Protein AF-A0A6L6CD60-F1 (afdb_monomer_lite)

Foldseek 3Di:
DFFDWDQQDPVRDTDGAWDWDKDWDFPCCCCPVQPDPDLVVQQQLQKDKDWPPDPFTWHWDDDPTTIMIIRRGTHPTRTPIDIDGHRPPDDPPDDDDDDDDDDDDDPQAADEAFDKDFVVVQDDDDPPWDKDKAKDDQWGDDPRIITGHNDWDKIKMWIWTQDPVRDTDTPDIHIHTYD

Radius of gyration: 23.89 Å; chains: 1; bounding box: 56×43×75 Å

Secondary structure (DSSP, 8-state):
----BPPP-TTSPPPBPB---EEEEEHHIIIIIS--S-GGG--GGGEEEE-TTS----EEEE-SSEEEEE----BSSS---EEEEPPTT--------------------EE-TT-EEEGGGT----TTS-EEEEEEESEEEETTEEEE-SS-EEEEEEEEEE-TTS-EEEEEEEEEEE-

Sequence (179 aa):
MSPHFLPPDSSGKSEITPGFVRVFLPKAYIILDRGYKSLSLVTPERVKLTVSGENATAKVTPTDHGILVDTGVTHFSAPNPEMMVLKADDSLTAVPPASVVPSAKPTLATLKKGKSKTLSSIAKPKASQRPKWTASGACRISGTRVVASKKSGTCKVTVRVLNTKKKYVVLKTVSYKVS

pLDDT: mean 73.73, std 14.09, range [29.95, 90.06]

Structure (mmCIF, N/CA/C/O backbone):
data_AF-A0A6L6CD60-F1
#
_entry.id   AF-A0A6L6CD60-F1
#
loop_
_atom_site.group_PDB
_atom_site.id
_atom_site.type_symbol
_atom_site.label_atom_id
_atom_site.label_alt_id
_atom_site.label_comp_id
_atom_site.label_asym_id
_atom_site.label_entity_id
_atom_site.label_seq_id
_atom_site.pdbx_PDB_ins_code
_atom_site.Cartn_x
_atom_site.Cartn_y
_atom_site.Cartn_z
_atom_site.occupancy
_atom_site.B_iso_or_equiv
_atom_site.auth_seq_id
_atom_site.auth_comp_id
_atom_site.auth_asym_id
_atom_site.auth_atom_id
_atom_site.pdbx_PDB_model_num
ATOM 1 N N . MET A 1 1 ? 30.470 -3.919 -17.818 1.00 49.09 1 MET A N 1
ATOM 2 C CA . MET A 1 1 ? 29.302 -4.295 -18.643 1.00 49.09 1 MET A CA 1
ATOM 3 C C . MET A 1 1 ? 29.248 -3.305 -19.794 1.00 49.09 1 MET A C 1
ATOM 5 O O . MET A 1 1 ? 29.163 -2.119 -19.511 1.00 49.09 1 MET A O 1
ATOM 9 N N . SER A 1 2 ? 29.403 -3.758 -21.040 1.00 52.34 2 SER A N 1
ATOM 10 C CA . SER A 1 2 ? 29.346 -2.886 -22.226 1.00 52.34 2 SER A CA 1
ATOM 11 C C . SER A 1 2 ? 27.919 -2.855 -22.796 1.00 52.34 2 SER A C 1
ATOM 13 O O . SER A 1 2 ? 27.246 -3.885 -22.723 1.00 52.34 2 SER A O 1
ATOM 15 N N . PRO A 1 3 ? 27.440 -1.719 -23.337 1.00 61.16 3 PRO A N 1
ATOM 16 C CA . PRO A 1 3 ? 26.102 -1.606 -23.919 1.00 61.16 3 PRO A CA 1
ATOM 17 C C . PRO A 1 3 ? 25.869 -2.586 -25.075 1.00 61.16 3 PRO A C 1
ATOM 19 O O . PRO A 1 3 ? 26.782 -2.850 -25.859 1.00 61.16 3 PRO A O 1
ATOM 22 N N . HIS A 1 4 ? 24.639 -3.087 -25.207 1.00 64.25 4 HIS A N 1
ATOM 23 C CA . HIS A 1 4 ? 24.213 -3.837 -26.384 1.00 64.25 4 HIS A CA 1
ATOM 24 C C . HIS A 1 4 ? 23.688 -2.848 -27.426 1.00 64.25 4 HIS A C 1
ATOM 26 O O . HIS A 1 4 ? 22.679 -2.170 -27.213 1.00 64.25 4 HIS A O 1
ATOM 32 N N . PHE A 1 5 ? 24.400 -2.751 -28.540 1.00 69.12 5 PHE A N 1
ATOM 33 C CA . PHE A 1 5 ? 24.070 -1.850 -29.634 1.00 69.12 5 PHE A CA 1
ATOM 34 C C . PHE A 1 5 ? 23.288 -2.581 -30.722 1.00 69.12 5 PHE A C 1
ATOM 36 O O . PHE A 1 5 ? 23.505 -3.773 -30.964 1.00 69.12 5 PHE A O 1
ATOM 43 N N . LEU A 1 6 ? 22.385 -1.859 -31.380 1.00 70.44 6 LEU A N 1
ATOM 44 C CA . LEU A 1 6 ? 21.813 -2.289 -32.646 1.00 70.44 6 LEU A CA 1
ATOM 45 C C . LEU A 1 6 ? 22.883 -2.215 -33.751 1.00 70.44 6 LEU A C 1
ATOM 47 O O . LEU A 1 6 ? 23.856 -1.455 -33.628 1.00 70.44 6 LEU A O 1
ATOM 51 N N . PRO A 1 7 ? 22.724 -2.993 -34.838 1.00 75.62 7 PRO A N 1
ATOM 52 C CA . PRO A 1 7 ? 23.560 -2.839 -36.021 1.00 75.62 7 PRO A CA 1
ATOM 53 C C . PRO A 1 7 ? 23.588 -1.368 -36.471 1.00 75.62 7 PRO A C 1
ATOM 55 O O . PRO A 1 7 ? 22.556 -0.701 -36.365 1.00 75.62 7 PRO A O 1
ATOM 58 N N . PRO A 1 8 ? 24.737 -0.852 -36.942 1.00 76.38 8 PRO A N 1
ATOM 59 C CA . PRO A 1 8 ? 24.833 0.526 -37.400 1.00 76.38 8 PRO A CA 1
ATOM 60 C C . PRO A 1 8 ? 23.827 0.797 -38.521 1.00 76.38 8 PRO A C 1
ATOM 62 O O . PRO A 1 8 ? 23.658 -0.029 -39.421 1.00 76.38 8 PRO A O 1
ATOM 65 N N . ASP A 1 9 ? 23.177 1.954 -38.472 1.00 76.00 9 ASP A N 1
ATOM 66 C CA . ASP A 1 9 ? 22.342 2.433 -39.565 1.00 76.00 9 ASP A CA 1
ATOM 67 C C . ASP A 1 9 ? 23.193 2.838 -40.789 1.00 76.00 9 ASP A C 1
ATOM 69 O O . ASP A 1 9 ? 24.427 2.794 -40.780 1.00 76.00 9 ASP A O 1
ATOM 73 N N . SER A 1 10 ? 22.541 3.281 -41.866 1.00 69.25 10 SER A N 1
ATOM 74 C CA . SER A 1 10 ? 23.219 3.754 -43.083 1.00 69.25 10 SER A CA 1
ATOM 75 C C . SER A 1 10 ? 24.099 4.998 -42.876 1.00 69.25 10 SER A C 1
ATOM 77 O O . SER A 1 10 ? 24.821 5.381 -43.793 1.00 69.25 10 SER A O 1
ATOM 79 N N . SER A 1 11 ? 24.047 5.638 -41.700 1.00 78.38 11 SER A N 1
ATOM 80 C CA . SER A 1 11 ? 24.922 6.748 -41.298 1.00 78.38 11 SER A CA 1
ATOM 81 C C . SER A 1 11 ? 26.126 6.293 -40.458 1.00 78.38 11 SER A C 1
ATOM 83 O O . SER A 1 11 ? 26.942 7.120 -40.049 1.00 78.38 11 SER A O 1
ATOM 85 N N . GLY A 1 12 ?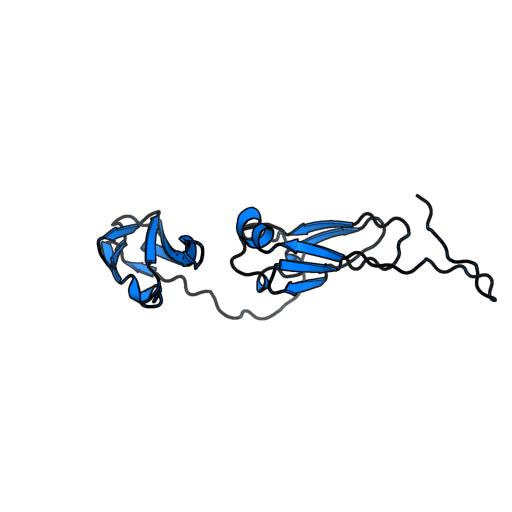 26.256 4.984 -40.209 1.00 72.75 12 GLY A N 1
ATOM 86 C CA . GLY A 1 12 ? 27.298 4.394 -39.371 1.00 72.75 12 GLY A CA 1
ATOM 87 C C . GLY A 1 12 ? 27.056 4.574 -37.870 1.00 72.75 12 GLY A C 1
ATOM 88 O O . GLY A 1 12 ? 27.949 4.281 -37.073 1.00 72.75 12 GLY A O 1
ATOM 89 N N . LYS A 1 13 ? 25.872 5.052 -37.462 1.00 71.75 13 LYS A N 1
ATOM 90 C CA . LYS A 1 13 ? 25.504 5.206 -36.053 1.00 71.75 13 LYS A CA 1
ATOM 91 C C . LYS A 1 13 ? 24.801 3.952 -35.561 1.00 71.75 13 LYS A C 1
ATOM 93 O O . LYS A 1 13 ? 23.814 3.508 -36.136 1.00 71.75 13 LYS A O 1
ATOM 98 N N . SER A 1 14 ? 25.288 3.408 -34.455 1.00 67.19 14 SER A N 1
ATOM 99 C CA . SER A 1 14 ? 24.600 2.345 -33.730 1.00 67.19 14 SER A CA 1
ATOM 100 C C . SER A 1 14 ? 23.795 2.938 -32.583 1.00 67.19 14 SER A C 1
ATOM 102 O O . SER A 1 14 ? 24.359 3.521 -31.654 1.00 67.19 14 SER A O 1
ATOM 104 N N . GLU A 1 15 ? 22.478 2.774 -32.632 1.00 70.12 15 GLU A N 1
ATOM 105 C CA . GLU A 1 15 ? 21.602 3.136 -31.521 1.00 70.12 15 GLU A CA 1
ATOM 106 C C . GLU A 1 15 ? 21.625 2.062 -30.430 1.00 70.12 15 GLU A C 1
ATOM 108 O O . GLU A 1 15 ? 21.874 0.877 -30.675 1.00 70.12 15 GLU A O 1
ATOM 113 N N . ILE A 1 16 ? 21.372 2.483 -29.193 1.00 68.12 16 ILE A N 1
ATOM 114 C CA . ILE A 1 16 ? 21.215 1.553 -28.080 1.00 68.12 16 ILE A CA 1
ATOM 115 C C . ILE A 1 16 ? 19.836 0.903 -28.202 1.00 68.12 16 ILE A C 1
ATOM 117 O O . ILE A 1 16 ? 18.843 1.606 -28.375 1.00 68.12 16 ILE A O 1
ATOM 121 N N . THR A 1 17 ? 19.759 -0.425 -28.084 1.00 70.44 17 THR A N 1
ATOM 122 C CA . THR A 1 17 ? 18.479 -1.141 -28.163 1.00 70.44 17 THR A CA 1
ATOM 123 C C . THR A 1 17 ? 17.491 -0.604 -27.117 1.00 70.44 17 THR A C 1
ATOM 125 O O . THR A 1 17 ? 17.775 -0.720 -25.914 1.00 70.44 17 THR A O 1
ATOM 128 N N . PRO A 1 18 ? 16.331 -0.055 -27.533 1.00 70.12 18 PRO A N 1
ATOM 129 C CA . PRO A 1 18 ? 15.352 0.484 -26.605 1.00 70.12 18 PRO A CA 1
ATOM 130 C C . PRO A 1 18 ? 14.761 -0.631 -25.747 1.00 70.12 18 PRO A C 1
ATOM 132 O O . PRO A 1 18 ? 14.626 -1.782 -26.170 1.00 70.12 18 PRO A O 1
ATOM 135 N N . GLY A 1 19 ? 14.397 -0.282 -24.523 1.00 73.62 19 GLY A N 1
ATOM 136 C CA . GLY A 1 19 ? 13.917 -1.233 -23.538 1.00 73.62 19 GLY A CA 1
ATOM 137 C C . GLY A 1 19 ? 13.189 -0.550 -22.403 1.00 73.62 19 GLY A C 1
ATOM 138 O O . GLY A 1 19 ? 13.309 0.652 -22.213 1.00 73.62 19 GLY A O 1
ATOM 139 N N . PHE A 1 20 ? 12.427 -1.329 -21.647 1.00 78.00 20 PHE A N 1
ATOM 140 C CA . PHE A 1 20 ? 11.776 -0.861 -20.433 1.00 78.00 20 PHE A CA 1
ATOM 141 C C . PHE A 1 20 ? 11.796 -1.965 -19.386 1.00 78.00 20 PHE A C 1
ATOM 143 O O . PHE A 1 20 ? 11.800 -3.156 -19.710 1.00 78.00 20 PHE A O 1
ATOM 150 N N . VAL A 1 21 ? 11.755 -1.567 -18.118 1.00 80.50 21 VAL A N 1
ATOM 151 C CA . VAL A 1 21 ? 11.584 -2.494 -17.001 1.00 80.50 21 VAL A CA 1
ATOM 152 C C . VAL A 1 21 ? 10.355 -2.068 -16.211 1.00 80.50 21 VAL A C 1
ATOM 154 O O . VAL A 1 21 ? 10.233 -0.933 -15.756 1.00 80.50 21 VAL A O 1
ATOM 157 N N . ARG A 1 22 ? 9.410 -2.998 -16.066 1.00 86.81 22 ARG A N 1
ATOM 158 C CA . ARG A 1 22 ? 8.182 -2.807 -15.293 1.00 86.81 22 ARG A CA 1
ATOM 159 C C . ARG A 1 22 ? 8.081 -3.883 -14.236 1.00 86.81 22 ARG A C 1
ATOM 161 O O . ARG A 1 22 ? 8.178 -5.069 -14.537 1.00 86.81 22 ARG A O 1
ATOM 168 N N . VAL A 1 23 ? 7.848 -3.459 -13.004 1.00 87.81 23 VAL A N 1
ATOM 169 C CA . VAL A 1 23 ? 7.745 -4.345 -11.849 1.00 87.81 23 VAL A CA 1
ATOM 170 C C . VAL A 1 23 ? 6.308 -4.337 -11.359 1.00 87.81 23 VAL A C 1
ATOM 172 O O . VAL A 1 23 ? 5.755 -3.292 -11.011 1.00 87.81 23 VAL A O 1
ATOM 175 N N . PHE A 1 24 ? 5.690 -5.514 -11.319 1.00 90.06 24 PHE A N 1
ATOM 176 C CA . PHE A 1 24 ? 4.394 -5.684 -10.678 1.00 90.06 24 PHE A CA 1
ATOM 177 C C . PHE A 1 24 ? 4.582 -6.036 -9.206 1.00 90.06 24 PHE A C 1
ATOM 179 O O . PHE A 1 24 ? 5.254 -7.010 -8.866 1.00 90.06 24 PHE A O 1
ATOM 186 N N . LEU A 1 25 ? 3.932 -5.273 -8.331 1.00 87.12 25 LEU A N 1
ATOM 187 C CA . LEU A 1 25 ? 3.893 -5.546 -6.904 1.00 87.12 25 LEU A CA 1
ATOM 188 C C . LEU A 1 25 ? 2.468 -5.890 -6.466 1.00 87.12 25 LEU A C 1
ATOM 190 O O . LEU A 1 25 ? 1.560 -5.062 -6.607 1.00 87.12 25 LEU A O 1
ATOM 194 N N . PRO A 1 26 ? 2.249 -7.077 -5.875 1.00 85.31 26 PRO A N 1
ATOM 195 C CA . PRO A 1 26 ? 0.916 -7.513 -5.505 1.00 85.31 26 PRO A CA 1
ATOM 196 C C . PRO A 1 26 ? 0.351 -6.661 -4.368 1.00 85.31 26 PRO A C 1
ATOM 198 O O . PRO A 1 26 ? 1.045 -6.250 -3.437 1.00 85.31 26 PRO A O 1
ATOM 201 N N . LYS A 1 27 ? -0.968 -6.476 -4.378 1.00 78.19 27 LYS A N 1
ATOM 202 C CA . LYS A 1 27 ? -1.708 -5.719 -3.359 1.00 78.19 27 LYS A CA 1
ATOM 203 C C . LYS A 1 27 ? -1.430 -6.194 -1.934 1.00 78.19 27 LYS A C 1
ATOM 205 O O . LYS A 1 27 ? -1.397 -5.383 -1.013 1.00 78.19 27 LYS A O 1
ATOM 210 N N . ALA A 1 28 ? -1.213 -7.496 -1.756 1.00 73.62 28 ALA A N 1
ATOM 211 C CA . ALA A 1 28 ? -0.851 -8.073 -0.468 1.00 73.62 28 ALA A CA 1
ATOM 212 C C . ALA A 1 28 ? 0.480 -7.516 0.061 1.00 73.62 28 ALA A C 1
ATOM 214 O O . ALA A 1 28 ? 0.537 -7.145 1.225 1.00 73.62 28 ALA A O 1
ATOM 215 N N . TYR A 1 29 ? 1.505 -7.375 -0.783 1.00 80.50 29 TYR A N 1
ATOM 216 C CA . TYR A 1 29 ? 2.782 -6.769 -0.396 1.00 80.50 29 TYR A CA 1
ATOM 217 C C . TYR A 1 29 ? 2.587 -5.310 0.045 1.00 80.50 29 TYR A C 1
ATOM 219 O O . TYR A 1 29 ? 2.968 -4.926 1.147 1.00 80.50 29 TYR A O 1
ATOM 227 N N . ILE A 1 30 ? 1.878 -4.513 -0.757 1.00 84.81 30 ILE A N 1
ATOM 228 C CA . ILE A 1 30 ? 1.654 -3.086 -0.478 1.00 84.81 30 ILE A CA 1
ATOM 229 C C . ILE A 1 30 ? 0.880 -2.852 0.829 1.00 84.81 30 ILE A C 1
ATOM 231 O O . ILE A 1 30 ? 1.204 -1.948 1.601 1.00 84.81 30 ILE A O 1
ATOM 235 N N . ILE A 1 31 ? -0.134 -3.673 1.102 1.00 75.62 31 ILE A N 1
ATOM 236 C CA . ILE A 1 31 ? -0.999 -3.494 2.274 1.00 75.62 31 ILE A CA 1
ATOM 237 C C . ILE A 1 31 ? -0.418 -4.166 3.523 1.00 75.62 31 ILE A C 1
ATOM 239 O O . ILE A 1 31 ? -0.483 -3.588 4.607 1.00 75.62 31 ILE A O 1
ATOM 243 N N . LEU A 1 32 ? 0.115 -5.385 3.397 1.00 68.44 32 LEU A N 1
ATOM 244 C CA . LEU A 1 32 ? 0.528 -6.205 4.541 1.00 68.44 32 LEU A CA 1
ATOM 245 C C . LEU A 1 32 ? 1.985 -5.973 4.937 1.00 68.44 32 LEU A C 1
ATOM 247 O O . LEU A 1 32 ? 2.259 -5.887 6.129 1.00 68.44 32 LEU A O 1
ATOM 251 N N . ASP A 1 33 ? 2.894 -5.859 3.965 1.00 73.75 33 ASP A N 1
ATOM 252 C CA . ASP A 1 33 ? 4.325 -5.652 4.229 1.00 73.75 33 ASP A CA 1
ATOM 253 C C . ASP A 1 33 ? 4.655 -4.161 4.365 1.00 73.75 33 ASP A C 1
ATOM 255 O O . ASP A 1 33 ? 5.312 -3.735 5.315 1.00 73.75 33 ASP A O 1
ATOM 259 N N . ARG A 1 34 ? 4.144 -3.335 3.439 1.00 80.25 34 ARG A N 1
ATOM 260 C CA . ARG A 1 34 ? 4.467 -1.895 3.398 1.00 80.25 34 ARG A CA 1
ATOM 261 C C . ARG A 1 34 ? 3.509 -1.019 4.205 1.00 80.25 34 ARG A C 1
ATOM 263 O O . ARG A 1 34 ? 3.821 0.140 4.464 1.00 80.25 34 ARG A O 1
ATOM 270 N N . GLY A 1 35 ? 2.369 -1.561 4.639 1.00 76.44 35 GLY A N 1
ATOM 271 C CA . GLY A 1 35 ? 1.447 -0.905 5.574 1.00 76.44 35 GLY A CA 1
ATOM 272 C C . GLY A 1 35 ? 0.495 0.131 4.962 1.00 76.44 35 GLY A C 1
ATOM 273 O O . GLY A 1 35 ? -0.144 0.886 5.700 1.00 76.44 35 GLY A O 1
ATOM 274 N N . TYR A 1 36 ? 0.360 0.188 3.634 1.00 76.81 36 TYR A N 1
ATOM 275 C CA . TYR A 1 36 ? -0.530 1.152 2.981 1.00 76.81 36 TYR A CA 1
ATOM 276 C C . TYR A 1 36 ? -2.001 0.751 3.108 1.00 76.81 36 TYR A C 1
ATOM 278 O O . TYR A 1 36 ? -2.379 -0.413 3.004 1.00 76.81 36 TYR A O 1
ATOM 286 N N . LYS A 1 37 ? -2.873 1.750 3.282 1.00 78.44 37 LYS A N 1
ATOM 287 C CA . LYS A 1 37 ? -4.331 1.540 3.377 1.00 78.44 37 LYS A CA 1
ATOM 288 C C . LYS A 1 37 ? -5.008 1.367 2.016 1.00 78.44 37 LYS A C 1
ATOM 290 O O . LYS A 1 37 ? -6.105 0.821 1.948 1.00 78.44 37 LYS A O 1
ATOM 295 N N . SER A 1 38 ? -4.379 1.867 0.958 1.00 77.81 38 SER A N 1
ATOM 296 C CA . SER A 1 38 ? -4.856 1.797 -0.421 1.00 77.81 38 SER A CA 1
ATOM 297 C C . SER A 1 38 ? -3.665 1.838 -1.369 1.00 77.81 38 SER A C 1
ATOM 299 O O . SER A 1 38 ? -2.649 2.455 -1.054 1.00 77.81 38 SER A O 1
ATOM 301 N N . LEU A 1 39 ? -3.820 1.221 -2.538 1.00 78.50 39 LEU A N 1
ATOM 302 C CA . LEU A 1 39 ? -2.826 1.256 -3.610 1.00 78.50 39 LEU A CA 1
ATOM 303 C C . LEU A 1 39 ? -2.631 2.678 -4.149 1.00 78.50 39 LEU A C 1
ATOM 305 O O . LEU A 1 39 ? -1.513 3.057 -4.463 1.00 78.50 39 LEU A O 1
ATOM 309 N N . SER A 1 40 ? -3.689 3.495 -4.151 1.00 82.62 40 SER A N 1
ATOM 310 C CA . SER A 1 40 ? -3.649 4.901 -4.585 1.00 82.62 40 SER A CA 1
ATOM 311 C C . SER A 1 40 ? -2.796 5.808 -3.693 1.00 82.62 40 SER A C 1
ATOM 313 O O . SER A 1 40 ? -2.558 6.953 -4.047 1.00 82.62 40 SER A O 1
ATOM 315 N N . LEU A 1 41 ? -2.384 5.330 -2.513 1.00 80.31 41 LEU A N 1
ATOM 316 C CA . LEU A 1 41 ? -1.497 6.068 -1.608 1.00 80.31 41 LEU A CA 1
ATOM 317 C C . LEU A 1 41 ? -0.016 5.806 -1.899 1.00 80.31 41 LEU A C 1
ATOM 319 O O . LEU A 1 41 ? 0.841 6.439 -1.284 1.00 80.31 41 LEU A O 1
ATOM 323 N N . VAL A 1 42 ? 0.285 4.862 -2.793 1.00 84.38 42 VAL A N 1
ATOM 324 C CA . VAL A 1 42 ? 1.638 4.648 -3.292 1.00 84.38 42 VAL A CA 1
ATOM 325 C C . VAL A 1 42 ? 1.824 5.555 -4.498 1.00 84.38 42 VAL A C 1
ATOM 327 O O . VAL A 1 42 ? 1.390 5.241 -5.603 1.00 84.38 42 VAL A O 1
ATOM 330 N N . THR A 1 43 ? 2.424 6.711 -4.253 1.00 84.81 43 THR A N 1
ATOM 331 C CA . THR A 1 43 ? 2.822 7.674 -5.279 1.00 84.81 43 THR A CA 1
ATOM 332 C C . THR A 1 43 ? 4.284 7.436 -5.684 1.00 84.81 43 THR A C 1
ATOM 334 O O . THR A 1 43 ? 4.991 6.701 -4.985 1.00 84.81 43 THR A O 1
ATOM 337 N N . PRO A 1 44 ? 4.772 8.012 -6.798 1.00 80.50 44 PRO A N 1
ATOM 338 C CA . PRO A 1 44 ? 6.172 7.889 -7.212 1.00 80.50 44 PRO A CA 1
ATOM 339 C C . PRO A 1 44 ? 7.191 8.207 -6.111 1.00 80.50 44 PRO A C 1
ATOM 341 O O . PRO A 1 44 ? 8.180 7.497 -5.970 1.00 80.50 44 PRO A O 1
ATOM 344 N N . GLU A 1 45 ? 6.914 9.189 -5.252 1.00 82.44 45 GLU A N 1
ATOM 345 C CA . GLU A 1 45 ? 7.805 9.603 -4.155 1.00 82.44 45 GLU A CA 1
ATOM 346 C C . GLU A 1 45 ? 7.904 8.541 -3.049 1.00 82.44 45 GLU A C 1
ATOM 348 O O . GLU A 1 45 ? 8.811 8.556 -2.219 1.00 82.44 45 GLU A O 1
ATOM 353 N N . ARG A 1 46 ? 6.962 7.592 -3.024 1.00 84.44 46 ARG A N 1
ATOM 354 C CA . ARG A 1 46 ? 6.985 6.419 -2.146 1.00 84.44 46 ARG A CA 1
ATOM 355 C C . ARG A 1 46 ? 7.742 5.246 -2.756 1.00 84.44 46 ARG A C 1
ATOM 357 O O . ARG A 1 46 ? 7.784 4.187 -2.135 1.00 84.44 46 ARG A O 1
ATOM 364 N N . VAL A 1 47 ? 8.346 5.402 -3.929 1.00 83.94 47 VAL A N 1
ATOM 365 C CA . VAL A 1 47 ? 9.210 4.400 -4.548 1.00 83.94 47 VAL A CA 1
ATOM 366 C C . VAL A 1 47 ? 10.648 4.889 -4.473 1.00 83.94 47 VAL A C 1
ATOM 368 O O . VAL A 1 47 ? 11.033 5.850 -5.127 1.00 83.94 47 VAL A O 1
ATOM 371 N N . LYS A 1 48 ? 11.467 4.192 -3.686 1.00 84.69 48 LYS A N 1
ATOM 372 C CA . LYS A 1 48 ? 12.916 4.313 -3.777 1.00 84.69 48 LYS A CA 1
ATOM 373 C C . LYS A 1 48 ? 13.355 3.518 -4.998 1.00 84.69 48 LYS A C 1
ATOM 375 O O . LYS A 1 48 ? 13.239 2.295 -4.991 1.00 84.69 48 LYS A O 1
ATOM 380 N N . LEU A 1 49 ? 13.812 4.216 -6.026 1.00 82.69 49 LEU A N 1
ATOM 381 C CA . LEU A 1 49 ? 14.325 3.640 -7.259 1.00 82.69 49 LEU A CA 1
ATOM 382 C C . LEU A 1 49 ? 15.769 4.107 -7.452 1.00 82.69 49 LEU A C 1
ATOM 384 O O . LEU A 1 49 ? 16.047 5.299 -7.356 1.00 82.69 49 LEU A O 1
ATOM 388 N N . THR A 1 50 ? 16.657 3.168 -7.747 1.00 79.81 50 THR A N 1
ATOM 389 C CA . THR A 1 50 ? 18.033 3.430 -8.163 1.00 79.81 50 THR A CA 1
ATOM 390 C C . THR A 1 50 ? 18.248 2.728 -9.492 1.00 79.81 50 THR A C 1
ATOM 392 O O . THR A 1 50 ? 18.019 1.527 -9.580 1.00 79.81 50 THR A O 1
ATOM 395 N N . VAL A 1 51 ? 18.699 3.445 -10.518 1.00 72.75 51 VAL A N 1
ATOM 396 C CA . VAL A 1 51 ? 19.095 2.855 -11.802 1.00 72.75 51 VAL A CA 1
ATOM 397 C C . VAL A 1 51 ? 20.556 3.207 -12.041 1.00 72.75 51 VAL A C 1
ATOM 399 O O . VAL A 1 51 ? 20.934 4.375 -12.028 1.00 72.75 51 VAL A O 1
ATOM 402 N N . SER A 1 52 ? 21.412 2.199 -12.197 1.00 68.94 52 SER A N 1
ATOM 403 C CA . SER A 1 52 ? 22.834 2.437 -12.458 1.00 68.94 52 SER A CA 1
ATOM 404 C C . SER A 1 52 ? 23.025 3.183 -13.780 1.00 68.94 52 SER A C 1
ATOM 406 O O . SER A 1 52 ? 22.611 2.693 -14.824 1.00 68.94 52 SER A O 1
ATOM 408 N N . GLY A 1 53 ? 23.680 4.345 -13.733 1.00 63.28 53 GLY A N 1
ATO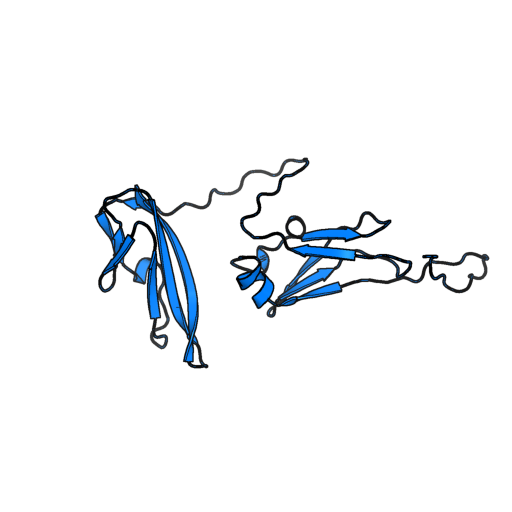M 409 C CA . GLY A 1 53 ? 24.062 5.108 -14.927 1.00 63.28 53 GLY A CA 1
ATOM 410 C C . GLY A 1 53 ? 22.974 6.003 -15.531 1.00 63.28 53 GLY A C 1
ATOM 411 O O . GLY A 1 53 ? 23.263 6.686 -16.506 1.00 63.28 53 GLY A O 1
ATOM 412 N N . GLU A 1 54 ? 21.766 6.057 -14.957 1.00 64.62 54 GLU A N 1
ATOM 413 C CA . GLU A 1 54 ? 20.660 6.874 -15.475 1.00 64.62 54 GLU A CA 1
ATOM 414 C C . GLU A 1 54 ? 19.851 7.502 -14.332 1.00 64.62 54 GLU A C 1
ATOM 416 O O . GLU A 1 54 ? 19.571 6.864 -13.315 1.00 64.62 54 GLU A O 1
ATOM 421 N N . ASN A 1 55 ? 19.448 8.765 -14.495 1.00 61.66 55 ASN A N 1
ATOM 422 C CA . ASN A 1 55 ? 18.562 9.431 -13.543 1.00 61.66 55 ASN A CA 1
ATOM 423 C C . ASN A 1 55 ? 17.101 9.160 -13.931 1.00 61.66 55 ASN A C 1
ATOM 425 O O . ASN A 1 55 ? 16.458 9.967 -14.602 1.00 61.66 55 ASN A O 1
ATOM 429 N N . ALA A 1 56 ? 16.603 7.980 -13.564 1.00 68.88 56 ALA A N 1
ATOM 430 C CA . ALA A 1 56 ? 15.268 7.523 -13.931 1.00 68.88 56 ALA A CA 1
ATOM 431 C C . ALA A 1 56 ? 14.237 7.822 -12.831 1.00 68.88 56 ALA A C 1
ATOM 433 O O . ALA A 1 56 ? 14.507 7.688 -11.637 1.00 68.88 56 ALA A O 1
ATOM 434 N N . THR A 1 57 ? 13.024 8.207 -13.232 1.00 73.56 57 THR A N 1
ATOM 435 C CA . THR A 1 57 ? 11.911 8.476 -12.307 1.00 73.56 57 THR A CA 1
ATOM 436 C C . THR A 1 57 ? 10.852 7.391 -12.428 1.00 73.56 57 THR A C 1
ATOM 438 O O . THR A 1 57 ? 10.346 7.126 -13.519 1.00 73.56 57 THR A O 1
ATOM 441 N N . ALA A 1 58 ? 10.477 6.798 -11.294 1.00 80.88 58 ALA A N 1
ATOM 442 C CA . ALA A 1 58 ? 9.445 5.774 -11.254 1.00 80.88 58 ALA A CA 1
ATOM 443 C C . ALA A 1 58 ? 8.070 6.342 -11.643 1.00 80.88 58 ALA A C 1
ATOM 445 O O . ALA A 1 58 ? 7.669 7.405 -11.165 1.00 80.88 58 ALA A O 1
ATOM 446 N N . LYS A 1 59 ? 7.292 5.600 -12.435 1.00 86.19 59 LYS A N 1
ATOM 447 C CA . LYS A 1 59 ? 5.863 5.883 -12.656 1.00 86.19 59 LYS A CA 1
ATOM 448 C C . LYS A 1 59 ? 5.033 4.772 -12.039 1.00 86.19 59 LYS A C 1
ATOM 450 O O . LYS A 1 59 ? 5.244 3.601 -12.337 1.00 86.19 59 LYS A O 1
ATOM 455 N N . VAL A 1 60 ? 4.082 5.136 -11.182 1.00 85.56 60 VAL A N 1
ATOM 456 C CA . VAL A 1 60 ? 3.246 4.173 -10.454 1.00 85.56 60 VAL A CA 1
ATOM 457 C C . VAL A 1 60 ? 1.835 4.174 -11.024 1.00 85.56 60 VAL A C 1
ATOM 459 O O . VAL A 1 60 ? 1.183 5.214 -11.093 1.00 85.56 60 VAL A O 1
ATOM 462 N N . THR A 1 61 ? 1.340 2.996 -11.395 1.00 88.56 61 THR A N 1
ATOM 463 C CA . THR A 1 61 ? -0.029 2.799 -11.878 1.00 88.56 61 THR A CA 1
ATOM 464 C C . THR A 1 61 ? -0.753 1.784 -10.990 1.00 88.56 61 THR A C 1
ATOM 466 O O . THR A 1 61 ? -0.378 0.608 -10.961 1.00 88.56 61 THR A O 1
ATOM 469 N N . PRO A 1 62 ? -1.790 2.200 -10.242 1.00 79.88 62 PRO A N 1
ATOM 470 C CA . PRO A 1 62 ? -2.631 1.277 -9.491 1.00 79.88 62 PRO A CA 1
ATOM 471 C C . PRO A 1 62 ? -3.447 0.375 -10.422 1.00 79.88 62 PRO A C 1
ATOM 473 O O . PRO A 1 62 ? -3.963 0.818 -11.442 1.00 79.88 62 PRO A O 1
ATOM 476 N N . THR A 1 63 ? -3.618 -0.881 -10.022 1.00 83.12 63 THR A N 1
ATOM 477 C CA . THR A 1 63 ? -4.497 -1.868 -10.665 1.00 83.12 63 THR A CA 1
ATOM 478 C C . THR A 1 63 ? -5.374 -2.532 -9.601 1.00 83.12 63 THR A C 1
ATOM 480 O O . THR A 1 63 ? -5.143 -2.365 -8.399 1.00 83.12 63 THR A O 1
ATOM 483 N N . ASP A 1 64 ? -6.345 -3.351 -10.004 1.00 78.50 64 ASP A N 1
ATOM 484 C CA . ASP A 1 64 ? -7.205 -4.073 -9.053 1.00 78.50 64 ASP A CA 1
ATOM 485 C C . ASP A 1 64 ? -6.423 -5.029 -8.134 1.00 78.50 64 ASP A C 1
ATOM 487 O O . ASP A 1 64 ? -6.796 -5.263 -6.973 1.00 78.50 64 ASP A O 1
ATOM 491 N N . HIS A 1 65 ? -5.298 -5.548 -8.633 1.00 76.06 65 HIS A N 1
ATOM 492 C CA . HIS A 1 65 ? -4.526 -6.617 -8.002 1.00 76.06 65 HIS A CA 1
ATOM 493 C C . HIS A 1 65 ? -3.201 -6.165 -7.382 1.00 76.06 65 HIS A C 1
ATOM 495 O O . HIS A 1 65 ? -2.566 -6.952 -6.675 1.00 76.06 65 HIS A O 1
ATOM 501 N N . GLY A 1 66 ? -2.794 -4.912 -7.571 1.00 84.81 66 GLY A N 1
ATOM 502 C CA . GLY A 1 66 ? -1.498 -4.417 -7.117 1.00 84.81 66 GLY A CA 1
ATOM 503 C C . GLY A 1 66 ? -1.116 -3.093 -7.759 1.00 84.81 66 GLY A C 1
ATOM 504 O O . GLY A 1 66 ? -1.969 -2.386 -8.291 1.00 84.81 66 GLY A O 1
ATOM 505 N N . ILE A 1 67 ? 0.166 -2.762 -7.725 1.00 89.75 67 ILE A N 1
ATOM 506 C CA . ILE A 1 67 ? 0.703 -1.619 -8.465 1.00 89.75 67 ILE A CA 1
ATOM 507 C C . ILE A 1 67 ? 1.665 -2.114 -9.534 1.00 89.75 67 ILE A C 1
ATOM 509 O O . ILE A 1 67 ? 2.416 -3.064 -9.316 1.00 89.75 67 ILE A O 1
ATOM 513 N N . LEU A 1 68 ? 1.634 -1.456 -10.682 1.00 89.25 68 LEU A N 1
ATOM 514 C CA . LEU A 1 68 ? 2.671 -1.561 -11.689 1.00 89.25 68 LEU A CA 1
ATOM 515 C C . LEU A 1 68 ? 3.601 -0.362 -11.514 1.00 89.25 68 LEU A C 1
ATOM 517 O O . LEU A 1 68 ? 3.125 0.771 -11.413 1.00 89.25 68 LEU A O 1
ATOM 521 N N . VAL A 1 69 ? 4.902 -0.606 -11.453 1.00 89.12 69 VAL A N 1
ATOM 522 C CA . VAL A 1 69 ? 5.910 0.449 -11.380 1.00 89.12 69 VAL A CA 1
ATOM 523 C C . VAL A 1 69 ? 6.794 0.356 -12.607 1.00 89.12 69 VAL A C 1
ATOM 525 O O . VAL A 1 69 ? 7.474 -0.646 -12.815 1.00 89.12 69 VAL A O 1
ATOM 528 N N . ASP A 1 70 ? 6.745 1.393 -13.429 1.00 88.44 70 ASP A N 1
ATOM 529 C CA . ASP A 1 70 ? 7.672 1.594 -14.533 1.00 88.44 70 ASP A CA 1
ATOM 530 C C . ASP A 1 70 ? 8.925 2.268 -13.976 1.00 88.44 70 ASP A C 1
ATOM 532 O O . ASP A 1 70 ? 8.820 3.297 -13.303 1.00 88.44 70 ASP A O 1
ATOM 536 N N . THR A 1 71 ? 10.092 1.669 -14.196 1.00 81.81 71 THR A N 1
ATOM 537 C CA . THR A 1 71 ? 11.359 2.180 -13.663 1.00 81.81 71 THR A CA 1
ATOM 538 C C . THR A 1 71 ? 11.912 3.337 -14.491 1.00 81.81 71 THR A C 1
ATOM 540 O O . THR A 1 71 ? 12.900 3.935 -14.085 1.00 81.81 71 THR A O 1
ATOM 543 N N . GLY A 1 72 ? 11.318 3.660 -15.644 1.00 77.38 72 GLY A N 1
ATOM 544 C CA . GLY A 1 72 ? 11.810 4.724 -16.518 1.00 77.38 72 GLY A CA 1
ATOM 545 C C . GLY A 1 72 ? 13.107 4.384 -17.254 1.00 77.38 72 GLY A C 1
ATOM 546 O O . GLY A 1 72 ? 13.652 5.258 -17.913 1.00 77.38 72 GLY A O 1
ATOM 547 N N . VAL A 1 73 ? 13.578 3.135 -17.163 1.00 77.50 73 VAL A N 1
ATOM 548 C CA . VAL A 1 73 ? 14.669 2.608 -17.994 1.00 77.50 73 VAL A CA 1
ATOM 549 C C . VAL A 1 73 ? 14.274 2.721 -19.461 1.00 77.50 73 VAL A C 1
ATOM 551 O O . VAL A 1 73 ? 13.165 2.322 -19.821 1.00 77.50 73 VAL A O 1
ATOM 554 N N . THR A 1 74 ? 15.186 3.231 -20.288 1.00 74.75 74 THR A N 1
ATOM 555 C CA . THR A 1 74 ? 14.940 3.490 -21.716 1.00 74.75 74 THR A CA 1
ATOM 556 C C . THR A 1 74 ? 15.652 2.514 -22.659 1.00 74.75 74 THR A C 1
ATOM 558 O O . THR A 1 74 ? 15.277 2.411 -23.828 1.00 74.75 74 THR A O 1
ATOM 561 N N . HIS A 1 75 ? 16.638 1.751 -22.170 1.00 73.44 75 HIS A N 1
ATOM 562 C CA . HIS A 1 75 ? 17.414 0.797 -22.969 1.00 73.44 75 HIS A CA 1
ATOM 563 C C . HIS A 1 75 ? 17.959 -0.382 -22.149 1.00 73.44 75 HIS A C 1
ATOM 565 O O . HIS A 1 75 ? 18.219 -0.243 -20.960 1.00 73.44 75 HIS A O 1
ATOM 571 N N . PHE A 1 76 ? 18.233 -1.535 -22.768 1.00 67.19 76 PHE A N 1
ATOM 572 C CA . PHE A 1 76 ? 18.712 -2.742 -22.054 1.00 67.19 76 PHE A CA 1
ATOM 573 C C . PHE A 1 76 ? 20.219 -2.774 -21.747 1.00 67.19 76 PHE A C 1
ATOM 575 O O . PHE A 1 76 ? 20.736 -3.741 -21.187 1.00 67.19 76 PHE A O 1
ATOM 582 N N . SER A 1 77 ? 20.935 -1.708 -22.085 1.00 63.00 77 SER A N 1
ATOM 583 C CA . SER A 1 77 ? 22.376 -1.601 -21.876 1.00 63.00 77 SER A CA 1
ATOM 584 C C . SER A 1 77 ? 22.739 -1.311 -20.423 1.00 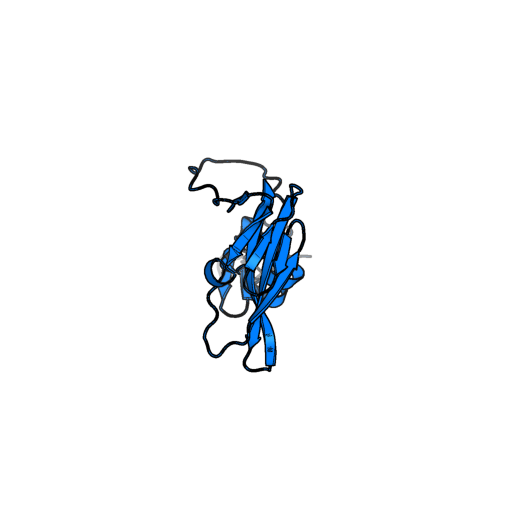63.00 77 SER A C 1
ATOM 586 O O . SER A 1 77 ? 22.875 -0.161 -20.021 1.00 63.00 77 SER A O 1
ATOM 588 N N . ALA A 1 78 ? 22.872 -2.383 -19.642 1.00 56.59 78 ALA A N 1
ATOM 589 C CA . ALA A 1 78 ? 23.313 -2.394 -18.247 1.00 56.59 78 ALA A CA 1
ATOM 590 C C . ALA A 1 78 ? 22.521 -1.555 -17.207 1.00 56.59 78 ALA A C 1
ATOM 592 O O . ALA A 1 78 ? 23.120 -1.193 -16.188 1.00 56.59 78 ALA A O 1
ATOM 593 N N . PRO A 1 79 ? 21.205 -1.278 -17.347 1.00 61.03 79 PRO A N 1
ATOM 594 C CA . PRO A 1 79 ? 20.452 -0.751 -16.220 1.00 61.03 79 PRO A CA 1
ATOM 595 C C . PRO A 1 79 ? 20.241 -1.882 -15.206 1.00 61.03 79 PRO A C 1
ATOM 597 O O . PRO A 1 79 ? 19.637 -2.910 -15.514 1.00 61.03 79 PRO A O 1
ATOM 600 N N . ASN A 1 80 ? 20.712 -1.697 -13.977 1.00 66.88 80 ASN A N 1
ATOM 601 C CA . ASN A 1 80 ? 20.339 -2.553 -12.852 1.00 66.88 80 ASN A CA 1
ATOM 602 C C . ASN A 1 80 ? 19.360 -1.777 -11.957 1.00 66.88 80 ASN A C 1
ATOM 604 O O . ASN A 1 80 ? 19.801 -1.119 -11.013 1.00 66.88 80 ASN A O 1
ATOM 608 N N . PRO A 1 81 ? 18.056 -1.733 -12.301 1.00 73.25 81 PRO A N 1
ATOM 609 C CA . PRO A 1 81 ? 17.083 -0.998 -11.517 1.00 73.25 81 PRO A CA 1
ATOM 610 C C . PRO A 1 81 ? 16.810 -1.727 -10.199 1.00 73.25 81 PRO A C 1
ATOM 612 O O . PRO A 1 81 ? 16.194 -2.792 -10.169 1.00 73.25 81 PRO A O 1
ATOM 615 N N . GLU A 1 82 ? 17.213 -1.118 -9.095 1.00 79.25 82 GLU A N 1
ATOM 616 C CA . GLU A 1 82 ? 16.828 -1.539 -7.756 1.00 79.25 82 GLU A CA 1
ATOM 617 C C . GLU A 1 82 ? 15.657 -0.694 -7.277 1.00 79.25 82 GLU A C 1
ATOM 619 O O . GLU A 1 82 ? 15.695 0.537 -7.305 1.00 79.25 82 GLU A O 1
ATOM 624 N N . MET A 1 83 ? 14.598 -1.355 -6.822 1.00 82.00 83 MET A N 1
ATOM 625 C CA . MET A 1 83 ? 13.359 -0.687 -6.459 1.00 82.00 83 MET A CA 1
ATOM 626 C C . MET A 1 83 ? 12.810 -1.209 -5.134 1.00 82.00 83 MET A C 1
ATOM 628 O O . MET A 1 83 ? 12.759 -2.411 -4.876 1.00 82.00 83 MET A O 1
ATOM 632 N N . MET A 1 84 ? 12.300 -0.287 -4.320 1.00 82.81 84 MET A N 1
ATOM 633 C CA . MET A 1 84 ? 11.608 -0.599 -3.080 1.00 82.81 84 MET A CA 1
ATOM 634 C C . MET A 1 84 ? 10.532 0.451 -2.778 1.00 82.81 84 MET A C 1
ATOM 636 O O . MET A 1 84 ? 10.800 1.647 -2.746 1.00 82.81 84 MET A O 1
ATOM 640 N N . VAL A 1 85 ? 9.308 0.020 -2.475 1.00 85.88 85 VAL A N 1
ATOM 641 C CA . VAL A 1 85 ? 8.237 0.935 -2.032 1.00 85.88 85 VAL A CA 1
ATOM 642 C C . VAL A 1 85 ? 8.475 1.300 -0.572 1.00 85.88 85 VAL A C 1
ATOM 644 O O . VAL A 1 85 ? 8.428 0.406 0.242 1.00 85.88 85 VAL A O 1
ATOM 647 N N . LEU A 1 86 ? 8.715 2.538 -0.161 1.00 85.56 86 LEU A N 1
ATOM 648 C CA . LEU A 1 86 ? 8.913 2.902 1.258 1.00 85.56 86 LEU A CA 1
ATOM 649 C C . LEU A 1 86 ? 7.736 2.468 2.142 1.00 85.56 86 LEU A C 1
ATOM 651 O O . LEU A 1 86 ? 6.613 2.390 1.645 1.00 85.56 86 LEU A O 1
ATOM 655 N N . LYS A 1 87 ? 7.941 2.193 3.439 1.00 82.81 87 LYS A N 1
ATOM 656 C CA . LYS A 1 87 ? 6.805 1.881 4.325 1.00 82.81 87 LYS A CA 1
ATOM 657 C C . LYS A 1 87 ? 5.911 3.112 4.482 1.00 82.81 87 LYS A C 1
ATOM 659 O O . LYS A 1 87 ? 6.371 4.247 4.389 1.00 82.81 87 LYS A O 1
ATOM 664 N N . ALA A 1 88 ? 4.624 2.893 4.741 1.00 78.69 88 ALA A N 1
ATOM 665 C CA . ALA A 1 88 ? 3.649 3.976 4.880 1.00 78.69 88 ALA A CA 1
ATOM 666 C C . ALA A 1 88 ? 4.011 4.974 5.999 1.00 78.69 88 ALA A C 1
ATOM 668 O O . ALA A 1 88 ? 3.699 6.160 5.886 1.00 78.69 88 ALA A O 1
ATOM 669 N N . ASP A 1 89 ? 4.688 4.487 7.043 1.00 77.19 89 ASP A N 1
ATOM 670 C CA . ASP A 1 89 ? 5.111 5.270 8.206 1.00 77.19 89 ASP A CA 1
ATOM 671 C C . ASP A 1 89 ? 6.535 5.844 8.069 1.00 77.19 89 ASP A C 1
ATOM 673 O O . ASP A 1 89 ? 6.937 6.651 8.905 1.00 77.19 89 ASP A O 1
ATOM 677 N N . ASP A 1 90 ? 7.286 5.482 7.019 1.00 68.44 90 ASP A N 1
ATOM 678 C CA . ASP A 1 90 ? 8.588 6.101 6.763 1.00 68.44 90 ASP A CA 1
ATOM 679 C C . ASP A 1 90 ? 8.346 7.565 6.367 1.00 68.44 90 ASP A C 1
ATOM 681 O O . ASP A 1 90 ? 7.664 7.869 5.377 1.00 68.44 90 ASP A O 1
ATOM 685 N N . SER A 1 91 ? 8.858 8.492 7.179 1.00 49.72 91 SER A N 1
ATOM 686 C CA . SER A 1 91 ? 8.872 9.916 6.857 1.00 49.72 91 SER A CA 1
ATOM 687 C C . SER A 1 91 ? 9.834 10.154 5.702 1.00 49.72 91 SER A C 1
ATOM 689 O O . SER A 1 91 ? 10.995 9.754 5.774 1.00 49.72 91 SER A O 1
ATOM 691 N N . LEU A 1 92 ? 9.358 10.836 4.662 1.00 47.25 92 LEU A N 1
ATOM 692 C CA . LEU A 1 92 ? 10.202 11.359 3.597 1.00 47.25 92 LEU A CA 1
ATOM 693 C C . LEU A 1 92 ? 11.185 12.357 4.223 1.00 47.25 92 LEU A C 1
ATOM 695 O O . LEU A 1 92 ? 10.808 13.490 4.523 1.00 47.25 92 LEU A O 1
ATOM 699 N N . THR A 1 93 ? 12.438 11.960 4.433 1.00 36.28 93 THR A N 1
ATOM 700 C CA . THR A 1 93 ? 13.544 12.918 4.492 1.00 36.28 93 THR A CA 1
ATOM 701 C C . THR A 1 93 ? 13.697 13.479 3.084 1.00 36.28 93 THR A C 1
ATOM 703 O O . THR A 1 93 ? 14.416 12.950 2.243 1.00 36.28 93 THR A O 1
ATOM 706 N N . ALA A 1 94 ? 12.893 14.501 2.804 1.00 36.56 94 ALA A N 1
ATOM 707 C CA . ALA A 1 94 ? 12.895 15.231 1.555 1.00 36.56 94 ALA A CA 1
ATOM 708 C C . ALA A 1 94 ? 14.154 16.101 1.463 1.00 36.56 94 ALA A C 1
ATOM 710 O O . ALA A 1 94 ? 14.460 16.863 2.380 1.00 36.56 94 ALA A O 1
ATOM 711 N N . VAL A 1 95 ? 14.829 16.036 0.320 1.00 33.44 95 VAL A N 1
ATOM 712 C CA . VAL A 1 95 ? 15.539 17.195 -0.229 1.00 33.44 95 VAL A CA 1
ATOM 713 C C . VAL A 1 95 ? 14.479 18.013 -1.005 1.00 33.44 95 VAL A C 1
ATOM 715 O O . VAL A 1 95 ? 13.701 17.401 -1.740 1.00 33.44 95 VAL A O 1
ATOM 718 N N . PRO A 1 96 ? 14.352 19.342 -0.796 1.00 41.59 96 PRO A N 1
ATOM 719 C CA . PRO A 1 96 ? 13.333 20.204 -1.431 1.00 41.59 96 PRO A CA 1
ATOM 720 C C . PRO A 1 96 ? 13.767 20.608 -2.862 1.00 41.59 96 PRO A C 1
ATOM 722 O O . PRO A 1 96 ? 14.901 20.274 -3.212 1.00 41.59 96 PRO A O 1
ATOM 725 N N . PRO A 1 97 ? 12.987 21.353 -3.694 1.00 46.19 97 PRO A N 1
ATOM 726 C CA . PRO A 1 97 ? 11.753 22.149 -3.477 1.00 46.19 97 PRO A CA 1
ATOM 727 C C . PRO A 1 97 ? 10.623 21.753 -4.487 1.00 46.19 97 PRO A C 1
ATOM 729 O O . PRO A 1 97 ? 10.787 20.797 -5.225 1.00 46.19 97 PRO A O 1
ATOM 732 N N . ALA A 1 98 ? 9.419 22.320 -4.616 1.00 30.11 98 ALA A N 1
ATOM 733 C CA . ALA A 1 98 ? 8.863 23.631 -4.322 1.00 30.11 98 ALA A CA 1
ATOM 734 C C . ALA A 1 98 ? 7.330 23.544 -4.114 1.00 30.11 98 ALA A C 1
ATOM 736 O O . ALA A 1 98 ? 6.649 22.700 -4.687 1.00 30.11 98 ALA A O 1
ATOM 737 N N . SER A 1 99 ? 6.836 24.465 -3.285 1.00 41.03 99 SER A N 1
ATOM 738 C CA . SER A 1 99 ? 5.485 25.037 -3.201 1.00 41.03 99 SER A CA 1
ATOM 739 C C . SER A 1 99 ? 4.325 24.316 -3.913 1.00 41.03 99 SER A C 1
ATOM 741 O O . SER A 1 99 ? 4.089 24.517 -5.102 1.00 41.03 99 SER A O 1
ATOM 743 N N . VAL A 1 100 ? 3.489 23.609 -3.144 1.00 32.00 100 VAL A N 1
ATOM 744 C CA . VAL A 1 100 ? 2.056 23.513 -3.460 1.00 32.00 100 VAL A CA 1
ATOM 745 C C . VAL A 1 100 ? 1.218 23.542 -2.180 1.00 32.00 100 VAL A C 1
ATOM 747 O O . VAL A 1 100 ? 1.417 22.780 -1.237 1.00 32.00 100 VAL A O 1
ATOM 750 N N . VAL A 1 101 ? 0.316 24.518 -2.192 1.00 29.95 101 VAL A N 1
ATOM 751 C CA . VAL A 1 101 ? -0.732 24.945 -1.256 1.00 29.95 101 VAL A CA 1
ATOM 752 C C . VAL A 1 101 ? -1.307 23.843 -0.334 1.00 29.95 101 VAL A C 1
ATOM 754 O O . VAL A 1 101 ? -1.630 22.750 -0.800 1.00 29.95 101 VAL A O 1
ATOM 757 N N . PRO A 1 102 ? -1.523 24.121 0.971 1.00 36.75 102 PRO A N 1
ATOM 758 C CA . PRO A 1 102 ? -2.002 23.128 1.928 1.00 36.75 102 PRO A CA 1
ATOM 759 C C . PRO A 1 102 ? -3.507 22.870 1.768 1.00 36.75 102 PRO A C 1
ATOM 761 O O . PRO A 1 102 ? -4.328 23.733 2.074 1.00 36.75 102 PRO A O 1
ATOM 764 N N . SER A 1 103 ? -3.885 21.652 1.370 1.00 31.28 103 SER A N 1
ATOM 765 C CA . SER A 1 103 ? -5.279 21.197 1.411 1.00 31.28 103 SER A CA 1
ATOM 766 C C . SER A 1 103 ? -5.496 20.178 2.538 1.00 31.28 103 SER A C 1
ATOM 768 O O . SER A 1 103 ? -4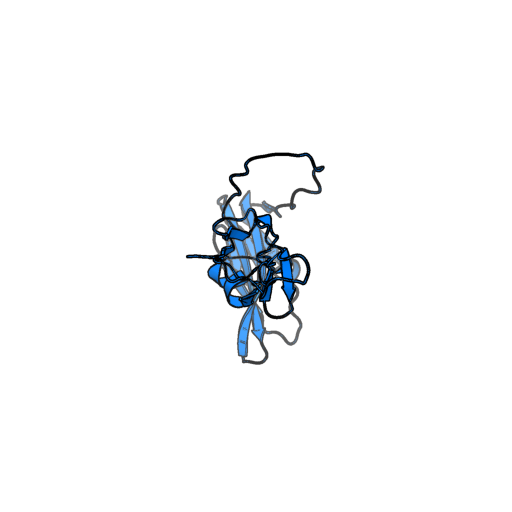.979 19.065 2.513 1.00 31.28 103 SER A O 1
ATOM 770 N N . ALA A 1 104 ? -6.257 20.629 3.540 1.00 30.17 104 ALA A N 1
ATOM 771 C CA . ALA A 1 104 ? -6.969 19.902 4.596 1.00 30.17 104 ALA A CA 1
ATOM 772 C C . ALA A 1 104 ? -6.197 18.889 5.482 1.00 30.17 104 ALA A C 1
ATOM 774 O O . ALA A 1 104 ? -6.001 17.720 5.152 1.00 30.17 104 ALA A O 1
ATOM 775 N N . LYS A 1 105 ? -5.915 19.313 6.727 1.00 31.97 105 LYS A N 1
ATOM 776 C CA . LYS A 1 105 ? -5.627 18.445 7.889 1.00 31.97 105 LYS A CA 1
ATOM 777 C C . LYS A 1 105 ? -6.632 17.275 7.959 1.00 31.97 105 LYS A C 1
ATOM 779 O O . LYS A 1 105 ? -7.833 17.544 8.030 1.00 31.97 105 LYS A O 1
ATOM 784 N N . PRO A 1 106 ? -6.201 16.003 8.078 1.00 37.31 106 PRO A N 1
ATOM 785 C CA . PRO A 1 106 ? -7.115 14.932 8.445 1.00 37.31 106 PRO A CA 1
ATOM 786 C C . PRO A 1 106 ? -7.629 15.216 9.857 1.00 37.31 106 PRO A C 1
ATOM 788 O O . PRO A 1 106 ? -6.861 15.276 10.819 1.00 37.31 106 PRO A O 1
ATOM 791 N N . THR A 1 107 ? -8.935 15.429 9.989 1.00 37.97 107 THR A N 1
ATOM 792 C CA . THR A 1 107 ? -9.596 15.624 11.277 1.00 37.97 107 THR A CA 1
ATOM 793 C C . THR A 1 107 ? -9.410 14.349 12.105 1.00 37.97 107 THR A C 1
ATOM 795 O O . THR A 1 107 ? -10.120 13.361 11.916 1.00 37.97 107 THR A O 1
ATOM 798 N N . LEU A 1 108 ? -8.415 14.321 13.000 1.00 54.31 108 LEU A N 1
ATOM 799 C CA . LEU A 1 108 ? -8.291 13.258 13.995 1.00 54.31 108 LEU A CA 1
ATOM 800 C C . LEU A 1 108 ? -9.572 13.276 14.830 1.00 54.31 108 LEU A C 1
ATOM 802 O O . LEU A 1 108 ? -9.804 14.206 15.597 1.00 54.31 108 LEU A O 1
ATOM 806 N N . ALA A 1 109 ? -10.417 12.260 14.677 1.00 65.81 109 ALA A N 1
ATOM 807 C CA . ALA A 1 109 ? -11.610 12.145 15.495 1.00 65.81 109 ALA A CA 1
ATOM 808 C C . ALA A 1 109 ? -11.196 11.968 16.967 1.00 65.81 109 ALA A C 1
ATOM 810 O O . ALA A 1 109 ? -10.443 11.056 17.313 1.00 65.81 109 ALA A O 1
ATOM 811 N N . THR A 1 110 ? -11.689 12.835 17.843 1.00 70.44 110 THR A N 1
ATOM 812 C CA . THR A 1 110 ? -11.361 12.811 19.273 1.00 70.44 110 THR A CA 1
ATOM 813 C C . THR A 1 110 ? -12.424 12.027 20.041 1.00 70.44 110 THR A C 1
ATOM 815 O O . THR A 1 110 ? -13.623 12.210 19.813 1.00 70.44 110 THR A O 1
ATOM 818 N N . LEU A 1 111 ? -12.012 11.151 20.962 1.00 76.94 111 LEU A N 1
ATOM 819 C CA . LEU A 1 111 ? -12.906 10.526 21.942 1.00 76.94 111 LEU A CA 1
ATOM 820 C C . LEU A 1 111 ? -12.626 11.139 23.315 1.00 76.94 111 LEU A C 1
ATOM 822 O O . LEU A 1 111 ? -11.505 11.062 23.808 1.00 76.94 111 LEU A O 1
ATOM 826 N N . LYS A 1 112 ? -13.643 11.716 23.957 1.00 81.62 112 LYS A N 1
ATOM 827 C CA . LYS A 1 112 ? -13.497 12.212 25.332 1.00 81.62 112 LYS A CA 1
ATOM 828 C C . LYS A 1 112 ? -13.244 11.045 26.292 1.00 81.62 112 LYS A C 1
ATOM 830 O O . LYS A 1 112 ? -13.890 9.997 26.175 1.00 81.62 112 LYS A O 1
ATOM 835 N N . LYS A 1 113 ? -12.343 11.233 27.260 1.00 80.38 113 LYS A N 1
ATOM 836 C CA . LYS A 1 113 ? -12.050 10.245 28.319 1.00 80.38 113 LYS A CA 1
ATOM 837 C C . LYS A 1 113 ? -13.327 9.714 28.976 1.00 80.38 113 LYS A C 1
ATOM 839 O O . LYS A 1 113 ? -14.231 10.476 29.316 1.00 80.38 113 LYS A O 1
ATOM 844 N N . GLY A 1 114 ? -13.413 8.394 29.137 1.00 76.00 114 GLY A N 1
ATOM 845 C CA . GLY A 1 114 ? -14.558 7.717 29.760 1.00 76.00 114 GLY A CA 1
ATOM 846 C C . GLY A 1 114 ? -15.874 7.762 28.970 1.00 76.00 114 GLY A C 1
ATOM 847 O O . GLY A 1 114 ? -16.862 7.178 29.415 1.00 76.00 114 GLY A O 1
ATOM 848 N N . LYS A 1 115 ? -15.925 8.424 27.806 1.00 85.88 115 LYS A N 1
ATOM 849 C CA . LYS A 1 115 ? -17.110 8.414 26.943 1.00 85.88 115 LYS A CA 1
ATOM 850 C C . LYS A 1 115 ? -17.114 7.187 26.041 1.00 85.88 115 LYS A C 1
ATOM 852 O O . LYS A 1 115 ? -16.094 6.538 25.804 1.00 85.88 115 LYS A O 1
ATOM 857 N N . SER A 1 116 ? -18.302 6.872 25.538 1.00 85.00 116 SER A N 1
ATOM 858 C CA . SER A 1 116 ? -18.508 5.769 24.610 1.00 85.00 116 SER A CA 1
ATOM 859 C C . SER A 1 116 ? -19.064 6.259 23.282 1.00 85.00 116 SER A C 1
ATOM 861 O O . SER A 1 116 ? -19.722 7.297 23.215 1.00 85.00 116 SER A O 1
ATOM 863 N N . LYS A 1 117 ? -18.782 5.506 22.221 1.00 83.50 117 LYS A N 1
ATOM 864 C CA . LYS A 1 117 ? -19.285 5.747 20.871 1.00 83.50 117 LYS A CA 1
ATOM 865 C C . LYS A 1 117 ? -19.827 4.443 20.296 1.00 83.50 117 LYS A C 1
ATOM 867 O O . LYS A 1 117 ? -19.249 3.382 20.518 1.00 83.50 117 LYS A O 1
ATOM 872 N N . THR A 1 118 ? -20.945 4.493 19.581 1.00 86.81 118 THR A N 1
ATOM 873 C CA . THR A 1 118 ? -21.557 3.300 18.980 1.00 86.81 118 THR A CA 1
ATOM 874 C C . THR A 1 118 ? -20.705 2.780 17.828 1.00 86.81 118 THR A C 1
ATOM 876 O O . THR A 1 118 ? -20.220 3.562 17.008 1.00 86.81 118 THR A O 1
ATOM 879 N N . LEU A 1 119 ? -20.541 1.457 17.734 1.00 81.25 119 LEU A N 1
ATOM 880 C CA . LEU A 1 119 ? -19.761 0.823 16.660 1.00 81.25 119 LEU A CA 1
ATOM 881 C C . LEU A 1 119 ? -20.343 1.148 15.272 1.00 81.25 119 LEU A C 1
ATOM 883 O O . LEU A 1 119 ? -19.598 1.384 14.324 1.00 81.25 119 LEU A O 1
ATOM 887 N N . SER A 1 120 ? -21.668 1.284 15.175 1.00 78.44 120 SER A N 1
ATOM 888 C CA . SER A 1 120 ? -22.381 1.684 13.954 1.00 78.44 120 SER A CA 1
ATOM 889 C C . SER A 1 120 ? -22.027 3.088 13.446 1.00 78.44 120 SER A C 1
ATOM 891 O O . SER A 1 120 ? -22.147 3.350 12.250 1.00 78.44 120 SER A O 1
ATOM 893 N N . SER A 1 121 ? -21.550 3.986 14.317 1.00 74.94 121 SER A N 1
ATOM 894 C CA . SER A 1 121 ? -21.038 5.305 13.907 1.00 74.94 121 SER A CA 1
ATOM 895 C C . SER A 1 121 ? -19.631 5.241 13.295 1.00 74.94 121 SER A C 1
ATOM 897 O O . SER A 1 121 ? -19.173 6.201 12.680 1.00 74.94 121 SER A O 1
ATOM 899 N N . ILE A 1 122 ? -18.932 4.118 13.480 1.00 73.69 122 ILE A N 1
ATOM 900 C CA . ILE A 1 122 ? -17.564 3.890 13.005 1.00 73.69 122 ILE A CA 1
ATOM 901 C C . ILE A 1 122 ? -17.611 3.219 11.631 1.00 73.69 122 ILE A C 1
ATOM 903 O O . ILE A 1 122 ? -16.966 3.672 10.678 1.00 73.69 122 ILE A O 1
ATOM 907 N N . ALA A 1 123 ? -18.406 2.155 11.523 1.00 76.50 123 ALA A N 1
ATOM 908 C CA . ALA A 1 123 ? -18.694 1.460 10.280 1.00 76.50 123 ALA A CA 1
ATOM 909 C C . ALA A 1 123 ? -20.085 0.820 10.345 1.00 76.50 123 ALA A C 1
ATOM 911 O O . ALA A 1 123 ? -20.503 0.349 11.402 1.00 76.50 123 ALA A O 1
ATOM 912 N N . LYS A 1 124 ? -20.760 0.748 9.195 1.00 80.50 124 LYS A N 1
ATOM 913 C CA . LYS A 1 124 ? -22.014 0.013 9.009 1.00 80.50 124 LYS A CA 1
ATOM 914 C C . LYS A 1 124 ? -21.749 -1.186 8.085 1.00 80.50 124 LYS A C 1
ATOM 916 O O . LYS A 1 124 ? -21.734 -1.008 6.869 1.00 80.50 124 LYS A O 1
ATOM 921 N N . PRO A 1 125 ? -21.452 -2.379 8.631 1.00 71.69 125 PRO A N 1
ATOM 922 C CA . PRO A 1 125 ? -21.365 -3.609 7.844 1.00 71.69 125 PRO A CA 1
ATOM 923 C C . PRO A 1 125 ? -22.721 -3.927 7.202 1.00 71.69 125 PRO A C 1
ATOM 925 O O . PRO A 1 125 ? -23.760 -3.555 7.749 1.00 71.69 125 PRO A O 1
ATOM 928 N N . LYS A 1 126 ? -22.729 -4.635 6.065 1.00 73.19 126 LYS A N 1
ATOM 929 C CA . LYS A 1 126 ? -23.985 -5.120 5.465 1.00 73.19 126 LYS A CA 1
ATOM 930 C C . LYS A 1 126 ? -24.645 -6.139 6.403 1.00 73.19 126 LYS A C 1
ATOM 932 O O . LYS A 1 126 ? -23.934 -6.875 7.079 1.00 73.19 126 LYS A O 1
ATOM 937 N N . ALA A 1 127 ? -25.977 -6.238 6.399 1.00 68.69 127 ALA A N 1
ATOM 938 C CA . ALA A 1 127 ? -26.712 -7.182 7.256 1.00 68.69 127 ALA A CA 1
ATOM 939 C C . ALA A 1 127 ? -26.288 -8.654 7.053 1.00 68.69 127 ALA A C 1
ATOM 941 O O . ALA A 1 127 ? -26.302 -9.439 7.995 1.00 68.69 127 ALA A O 1
ATOM 942 N N . SER A 1 128 ? -25.839 -9.015 5.845 1.00 70.44 128 SER A N 1
ATOM 943 C CA . SER A 1 128 ? -25.323 -10.353 5.522 1.00 70.44 128 SER A CA 1
ATOM 944 C C . SER A 1 128 ? -23.905 -10.628 6.037 1.00 70.44 128 SER A C 1
ATOM 946 O O . SER A 1 128 ? -23.450 -11.772 6.029 1.00 70.44 128 SER A O 1
ATOM 948 N N . GLN A 1 129 ? -23.178 -9.601 6.481 1.00 73.56 129 GLN A N 1
ATOM 949 C CA . GLN A 1 129 ? -21.821 -9.737 6.993 1.00 73.56 129 GLN A CA 1
ATOM 950 C C . GLN A 1 129 ? -21.857 -9.912 8.509 1.00 73.56 129 GLN A C 1
ATOM 952 O O . GLN A 1 129 ? -22.513 -9.147 9.204 1.00 73.56 129 GLN A O 1
ATOM 957 N N . ARG A 1 130 ? -21.106 -10.885 9.040 1.00 77.12 130 ARG A N 1
ATOM 958 C CA . ARG A 1 130 ? -20.893 -11.047 10.488 1.00 77.12 130 ARG A CA 1
ATOM 959 C C . ARG A 1 130 ? -19.675 -10.221 10.922 1.00 77.12 130 ARG A C 1
ATOM 961 O O . ARG A 1 130 ? -18.549 -10.640 10.629 1.00 77.12 130 ARG A O 1
ATOM 968 N N . PRO A 1 131 ? -19.847 -9.048 11.564 1.00 83.31 131 PRO A N 1
ATOM 969 C CA . PRO A 1 131 ? -18.723 -8.209 11.936 1.00 83.31 131 PRO A CA 1
ATOM 970 C C . PRO A 1 131 ? -18.091 -8.667 13.252 1.00 83.31 131 PRO A C 1
ATOM 972 O O . PRO A 1 131 ? -18.763 -8.834 14.267 1.00 83.31 131 PRO A O 1
ATOM 975 N N . LYS A 1 132 ? -16.769 -8.794 13.255 1.00 85.12 132 LYS A N 1
ATOM 976 C CA . LYS A 1 132 ? -15.943 -8.964 14.445 1.00 85.12 132 LYS A CA 1
ATOM 977 C C . LYS A 1 132 ? -15.202 -7.668 14.717 1.00 85.12 132 LYS A C 1
ATOM 979 O O . LYS A 1 132 ? -14.374 -7.235 13.916 1.00 85.12 132 LYS A O 1
ATOM 984 N N . TRP A 1 133 ? -15.501 -7.057 15.852 1.00 84.38 133 TRP A N 1
ATOM 985 C CA . TRP A 1 133 ? -14.879 -5.811 16.266 1.00 84.38 133 TRP A CA 1
ATOM 986 C C . TRP A 1 133 ? -13.740 -6.069 17.246 1.00 84.38 133 TRP A C 1
ATOM 988 O O . TRP A 1 133 ? -13.848 -6.922 18.125 1.00 84.38 133 TRP A O 1
ATOM 998 N N . THR A 1 134 ? -12.658 -5.310 17.112 1.00 82.19 134 THR A N 1
ATOM 999 C CA . THR A 1 134 ? -11.540 -5.296 18.057 1.00 82.19 134 THR A CA 1
ATOM 1000 C C . THR A 1 134 ? -11.142 -3.858 18.373 1.00 82.19 134 THR A C 1
ATOM 1002 O O . THR A 1 134 ? -11.183 -2.984 17.507 1.00 82.19 134 THR A O 1
ATOM 1005 N N . ALA A 1 135 ? -10.772 -3.597 19.625 1.00 84.50 135 ALA A N 1
ATOM 1006 C CA . ALA A 1 135 ? -10.198 -2.323 20.045 1.00 84.50 135 ALA A CA 1
ATOM 1007 C C . ALA A 1 135 ? -8.844 -2.562 20.711 1.00 84.50 135 ALA A C 1
ATOM 1009 O O . ALA A 1 135 ? -8.652 -3.586 21.366 1.00 84.50 135 ALA A O 1
ATOM 1010 N N . SER A 1 136 ? -7.921 -1.622 20.537 1.00 79.62 136 SER A N 1
ATOM 1011 C CA . SER A 1 136 ? -6.596 -1.643 21.153 1.00 79.62 136 SER A CA 1
ATOM 1012 C C . SER A 1 136 ? -6.185 -0.249 21.628 1.00 79.62 136 SER A C 1
ATOM 1014 O O . SER A 1 136 ? -6.603 0.764 21.058 1.00 79.62 136 SER A O 1
ATOM 1016 N N . GLY A 1 137 ? -5.316 -0.201 22.638 1.00 82.56 137 GLY A N 1
ATOM 1017 C CA . GLY A 1 137 ? -4.816 1.040 23.230 1.00 82.56 137 GLY A CA 1
ATOM 1018 C C . GLY A 1 137 ? -5.753 1.600 24.300 1.00 82.56 137 GLY A C 1
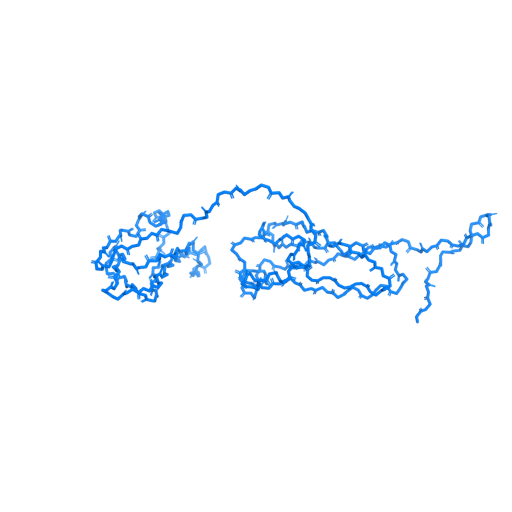ATOM 1019 O O . GLY A 1 137 ? -6.273 0.861 25.133 1.00 82.56 137 GLY A O 1
ATOM 1020 N N . ALA A 1 138 ? -5.981 2.914 24.288 1.00 84.12 138 ALA A N 1
ATOM 1021 C CA . ALA A 1 138 ? -6.755 3.625 25.310 1.00 84.12 138 ALA A CA 1
ATOM 1022 C C . ALA A 1 138 ? -8.284 3.455 25.168 1.00 84.12 138 ALA A C 1
ATOM 1024 O O . ALA A 1 138 ? -9.046 4.373 25.465 1.00 84.12 138 ALA A O 1
ATOM 1025 N N . CYS A 1 139 ? -8.757 2.307 24.687 1.00 86.38 139 CYS A N 1
ATOM 1026 C CA . CYS A 1 139 ? -10.177 1.989 24.608 1.00 86.38 139 CYS A CA 1
ATOM 1027 C C . CYS A 1 139 ? -10.431 0.485 24.569 1.00 86.38 139 CYS A C 1
ATOM 1029 O O . CYS A 1 139 ? -9.553 -0.310 24.237 1.00 86.38 139 CYS A O 1
ATOM 1031 N N . ARG A 1 140 ? -11.672 0.108 24.868 1.00 86.81 140 ARG A N 1
ATOM 1032 C CA . ARG A 1 140 ? -12.154 -1.273 24.808 1.00 86.81 140 ARG A CA 1
ATOM 1033 C C . ARG A 1 140 ? -13.528 -1.342 24.164 1.00 86.81 140 ARG A C 1
ATOM 1035 O O . ARG A 1 140 ? -14.248 -0.347 24.112 1.00 86.81 140 ARG A O 1
ATOM 1042 N N . ILE A 1 141 ? -13.904 -2.528 23.708 1.00 87.50 141 ILE A N 1
ATOM 1043 C CA . ILE A 1 141 ? -15.260 -2.793 23.228 1.00 87.50 141 ILE A CA 1
ATOM 1044 C C . ILE A 1 141 ? -16.087 -3.317 24.392 1.00 87.50 141 ILE A C 1
ATOM 1046 O O . ILE A 1 141 ? -15.652 -4.211 25.114 1.00 87.50 141 ILE A O 1
ATOM 1050 N N . SER A 1 142 ? -17.272 -2.747 24.571 1.00 84.88 142 SER A N 1
ATOM 1051 C CA . SER A 1 142 ? -18.263 -3.210 25.534 1.00 84.88 142 SER A CA 1
ATOM 1052 C C . SER A 1 142 ? -19.615 -3.244 24.831 1.00 84.88 142 SER A C 1
ATOM 1054 O O . SER A 1 142 ? -20.153 -2.205 24.438 1.00 84.88 142 SER A O 1
ATOM 1056 N N . GLY A 1 143 ? -20.114 -4.457 24.582 1.00 86.12 143 GLY A N 1
ATOM 1057 C CA . GLY A 1 143 ? -21.312 -4.683 23.778 1.00 86.12 143 GLY A CA 1
ATOM 1058 C C . GLY A 1 143 ? -21.200 -4.046 22.390 1.00 86.12 143 GLY A C 1
ATOM 1059 O O . GLY A 1 143 ? -20.276 -4.323 21.628 1.00 86.12 143 GLY A O 1
ATOM 1060 N N . THR A 1 144 ? -22.135 -3.149 22.073 1.00 85.06 144 THR A N 1
ATOM 1061 C CA . THR A 1 144 ? -22.237 -2.457 20.777 1.00 85.06 144 THR A CA 1
ATOM 1062 C C . THR A 1 144 ? -21.497 -1.113 20.726 1.00 85.06 144 THR A C 1
ATOM 1064 O O . THR A 1 144 ? -21.690 -0.321 19.794 1.00 85.06 144 THR A O 1
ATOM 1067 N N . ARG A 1 145 ? -20.652 -0.819 21.724 1.00 85.38 145 ARG A N 1
ATOM 1068 C CA . ARG A 1 145 ? -19.961 0.468 21.868 1.00 85.38 145 ARG A CA 1
ATOM 1069 C C . ARG A 1 145 ? -18.456 0.300 22.060 1.00 85.38 145 ARG A C 1
ATOM 1071 O O . ARG A 1 145 ? -17.980 -0.662 22.658 1.00 85.38 145 ARG A O 1
ATOM 1078 N N . VAL A 1 146 ? -17.708 1.292 21.592 1.00 88.50 146 VAL A N 1
ATOM 1079 C CA . VAL A 1 146 ? -16.312 1.530 21.973 1.00 88.50 146 VAL A CA 1
ATOM 1080 C C . VAL A 1 146 ? -16.315 2.476 23.155 1.00 88.50 146 VAL A C 1
ATOM 1082 O O . VAL A 1 146 ? -16.909 3.548 23.079 1.00 88.50 146 VAL A O 1
ATOM 1085 N N . VAL A 1 147 ? -15.645 2.094 24.231 1.00 87.75 147 VAL A N 1
ATOM 1086 C CA . VAL A 1 147 ? -15.509 2.886 25.451 1.00 87.75 147 VAL A CA 1
ATOM 1087 C C . VAL A 1 147 ? -14.068 3.365 25.549 1.00 87.75 147 VAL A C 1
ATOM 1089 O O . VAL A 1 147 ? -13.154 2.539 25.590 1.00 87.75 147 VAL A O 1
ATOM 1092 N N . ALA A 1 148 ? -13.857 4.682 25.583 1.00 88.94 148 ALA A N 1
ATOM 1093 C CA . ALA A 1 148 ? -12.543 5.247 25.870 1.00 88.94 148 ALA A CA 1
ATOM 1094 C C . ALA A 1 148 ? -12.162 5.007 27.330 1.00 88.94 148 ALA A C 1
ATOM 1096 O O . ALA A 1 148 ? -12.971 5.154 28.249 1.00 88.94 148 ALA A O 1
ATOM 1097 N N . SER A 1 149 ? -10.892 4.691 27.538 1.00 82.31 149 SER A N 1
ATOM 1098 C CA . SER A 1 149 ? -10.274 4.644 28.853 1.00 82.31 149 SER A CA 1
ATOM 1099 C C . SER A 1 149 ? -10.293 6.029 29.511 1.00 82.31 149 SER A C 1
ATOM 1101 O O . SER A 1 149 ? -10.419 7.064 28.855 1.00 82.31 149 SER A O 1
ATOM 1103 N N . LYS A 1 150 ? -10.154 6.058 30.840 1.00 83.44 150 LYS A N 1
ATOM 1104 C CA . LYS A 1 150 ? -9.995 7.311 31.602 1.00 83.44 150 LYS A CA 1
ATOM 1105 C C . LYS A 1 150 ? -8.603 7.941 31.418 1.00 83.44 150 LYS A C 1
ATOM 1107 O O . LYS A 1 150 ? -8.408 9.105 31.742 1.00 83.44 150 LYS A O 1
ATOM 1112 N N . LYS A 1 151 ? -7.645 7.176 30.885 1.00 76.81 151 LYS A N 1
ATOM 1113 C CA . LYS A 1 151 ? -6.288 7.624 30.552 1.00 76.81 151 LYS A CA 1
ATOM 1114 C C . LYS A 1 151 ? -6.254 8.177 29.128 1.00 76.81 151 LYS A C 1
ATOM 1116 O O . LYS A 1 151 ? -6.911 7.631 28.242 1.00 76.81 151 LYS A O 1
ATOM 1121 N N . SER A 1 152 ? -5.486 9.242 28.915 1.00 76.50 152 SER A N 1
ATOM 1122 C CA . SER A 1 152 ? -5.195 9.741 27.571 1.00 76.50 152 SER A CA 1
ATOM 1123 C C . SER A 1 152 ? -4.360 8.734 26.790 1.00 76.50 152 SER A C 1
ATOM 1125 O O . SER A 1 152 ? -3.551 8.005 27.361 1.00 76.50 152 SER A O 1
ATOM 1127 N N . GLY A 1 153 ? -4.547 8.704 25.478 1.00 78.19 153 GLY A N 1
ATOM 1128 C CA . GLY A 1 153 ? -3.783 7.833 24.597 1.00 78.19 153 GLY A CA 1
ATOM 1129 C C . GLY A 1 153 ? -4.473 7.628 23.261 1.00 78.19 153 GLY A C 1
ATOM 1130 O O . GLY A 1 153 ? -5.500 8.238 22.967 1.00 78.19 153 GLY A O 1
ATOM 1131 N N . THR A 1 154 ? -3.916 6.752 22.440 1.00 79.75 154 THR A N 1
ATOM 1132 C CA . THR A 1 154 ? -4.498 6.426 21.138 1.00 79.75 154 THR A CA 1
ATOM 1133 C C . THR A 1 154 ? -5.431 5.231 21.283 1.00 79.75 154 THR A C 1
ATOM 1135 O O . THR A 1 154 ? -5.053 4.190 21.820 1.00 79.75 154 THR A O 1
ATOM 1138 N N . CYS A 1 155 ? -6.662 5.378 20.808 1.00 79.19 155 CYS A N 1
ATOM 1139 C CA . CYS A 1 155 ? -7.650 4.314 20.710 1.00 79.19 155 CYS A CA 1
ATOM 1140 C C . CYS A 1 155 ? -7.752 3.869 19.254 1.00 79.19 155 CYS A C 1
ATOM 1142 O O . CYS A 1 155 ? -8.095 4.672 18.393 1.00 79.19 155 CYS A O 1
ATOM 1144 N N . LYS A 1 156 ? -7.491 2.597 18.960 1.00 82.00 156 LYS A N 1
ATOM 1145 C CA . LYS A 1 156 ? -7.616 2.048 17.605 1.00 82.00 156 LYS A CA 1
ATOM 1146 C C . LYS A 1 156 ? -8.730 1.015 17.587 1.00 82.00 156 LYS A C 1
ATOM 1148 O O . LYS A 1 156 ? -8.695 0.056 18.350 1.00 82.00 156 LYS A O 1
ATOM 1153 N N . VAL A 1 157 ? -9.712 1.208 16.715 1.00 82.38 157 VAL A N 1
ATOM 1154 C CA . VAL A 1 157 ? -10.882 0.336 16.570 1.00 82.38 157 VAL A CA 1
ATOM 1155 C C . VAL A 1 157 ? -10.866 -0.257 15.175 1.00 82.38 157 VAL A C 1
ATOM 1157 O O . VAL A 1 157 ? -10.812 0.475 14.191 1.00 82.38 157 VAL A O 1
ATOM 1160 N N . THR A 1 158 ? -10.924 -1.579 15.088 1.00 80.88 158 THR A N 1
ATOM 1161 C CA . THR A 1 158 ? -10.922 -2.329 13.833 1.00 80.88 158 THR A CA 1
ATOM 1162 C C . THR A 1 158 ? -12.194 -3.158 13.735 1.00 80.88 158 THR A C 1
ATOM 1164 O O . THR A 1 158 ? -12.574 -3.837 14.686 1.00 80.88 158 THR A O 1
ATOM 1167 N N . VAL A 1 159 ? -12.839 -3.144 12.574 1.00 83.75 159 VAL A N 1
ATOM 1168 C CA . VAL A 1 159 ? -13.907 -4.084 12.224 1.00 83.75 159 VAL A CA 1
ATOM 1169 C C . VAL A 1 159 ? -13.403 -5.037 11.156 1.00 83.75 159 VAL A C 1
ATOM 1171 O O . VAL A 1 159 ? -12.804 -4.626 10.162 1.00 83.75 159 VAL A O 1
ATOM 1174 N N . ARG A 1 160 ? -13.657 -6.325 11.364 1.00 83.12 160 ARG A N 1
ATOM 1175 C CA . ARG A 1 160 ? -13.424 -7.396 10.402 1.00 83.12 160 ARG A CA 1
ATOM 1176 C C . ARG A 1 160 ? -14.754 -8.024 10.022 1.00 83.12 160 ARG A C 1
ATOM 1178 O O . ARG A 1 160 ? -15.627 -8.127 10.869 1.00 83.12 160 ARG A O 1
ATOM 1185 N N . VAL A 1 161 ? -14.916 -8.471 8.789 1.00 83.38 161 VAL A N 1
ATOM 1186 C CA . VAL A 1 161 ? -16.118 -9.177 8.320 1.00 83.38 161 VAL A CA 1
ATOM 1187 C C . VAL A 1 161 ? -15.724 -10.492 7.671 1.00 83.38 161 VAL A C 1
ATOM 1189 O O . VAL A 1 161 ? -14.634 -10.597 7.112 1.00 83.38 161 VAL A O 1
ATOM 1192 N N . LEU A 1 162 ? -16.593 -11.497 7.742 1.00 78.06 162 LEU A N 1
ATOM 1193 C CA . LEU A 1 162 ? -16.400 -12.723 6.970 1.00 78.06 162 LEU A CA 1
ATOM 1194 C C . LEU A 1 162 ? -16.497 -12.419 5.469 1.00 78.06 162 LEU A C 1
ATOM 1196 O O . LEU A 1 162 ? -17.461 -11.796 5.023 1.00 78.06 162 LEU A O 1
ATOM 1200 N N . ASN A 1 163 ? -15.520 -12.881 4.692 1.00 72.94 163 ASN A N 1
ATOM 1201 C CA . ASN A 1 163 ? -15.628 -12.940 3.238 1.00 72.94 163 ASN A CA 1
ATOM 1202 C C . ASN A 1 163 ? -16.348 -14.228 2.792 1.00 72.94 163 ASN A C 1
ATOM 1204 O O . ASN A 1 163 ? -16.619 -15.123 3.595 1.00 72.94 163 ASN A O 1
ATOM 1208 N N . THR A 1 164 ? -16.612 -14.348 1.490 1.00 70.81 164 THR A N 1
ATOM 1209 C CA . THR A 1 164 ? -17.241 -15.531 0.867 1.00 70.81 164 THR A CA 1
ATOM 1210 C C . THR A 1 164 ? -16.472 -16.834 1.108 1.00 70.81 164 THR A C 1
ATOM 1212 O O . THR A 1 164 ? -17.057 -17.909 1.083 1.00 70.81 164 THR A O 1
ATOM 1215 N N . LYS A 1 165 ? -15.175 -16.749 1.431 1.00 75.25 165 LYS A N 1
ATOM 1216 C CA . LYS A 1 165 ? -14.304 -17.879 1.792 1.00 75.25 165 LYS A CA 1
ATOM 1217 C C . LYS A 1 165 ? -14.270 -18.161 3.304 1.00 75.25 165 LYS A C 1
ATOM 1219 O O . LYS A 1 165 ? -13.334 -18.794 3.783 1.00 75.25 165 LYS A O 1
ATOM 1224 N N . LYS A 1 166 ? -15.240 -17.650 4.072 1.00 74.50 166 LYS A N 1
ATOM 1225 C CA . LYS A 1 166 ? -15.340 -17.762 5.541 1.00 74.50 166 LYS A CA 1
ATOM 1226 C C . LYS A 1 166 ? -14.127 -17.224 6.326 1.00 74.50 166 LYS A C 1
ATOM 1228 O O . LYS A 1 166 ? -13.958 -17.548 7.500 1.00 74.50 166 LYS A O 1
ATOM 1233 N N . LYS A 1 167 ? -13.301 -16.355 5.729 1.00 73.38 167 LYS A N 1
ATOM 1234 C CA . LYS A 1 167 ? -12.155 -15.705 6.392 1.00 73.38 167 LYS A CA 1
ATOM 1235 C C . LYS A 1 167 ? -12.516 -14.290 6.842 1.00 73.38 167 LYS A C 1
ATOM 1237 O O . LYS A 1 167 ? -13.135 -13.539 6.092 1.00 73.38 167 LYS A O 1
ATOM 1242 N N . TYR A 1 168 ? -12.099 -13.903 8.047 1.00 69.75 168 TYR A N 1
ATOM 1243 C CA . TYR A 1 168 ? -12.270 -12.534 8.542 1.00 69.75 168 TYR A CA 1
ATOM 1244 C C . TYR A 1 168 ? -11.284 -11.580 7.857 1.00 69.75 168 TYR A C 1
ATOM 1246 O O . TYR A 1 168 ? -10.082 -11.650 8.102 1.00 69.75 168 TYR A O 1
ATOM 1254 N N . VAL A 1 169 ? -11.799 -10.657 7.049 1.00 74.44 169 VAL A N 1
ATOM 1255 C CA . VAL A 1 169 ? -11.033 -9.583 6.401 1.00 74.44 169 VAL A CA 1
ATOM 1256 C C . VAL A 1 169 ? -11.317 -8.248 7.077 1.00 74.44 169 VAL A C 1
ATOM 1258 O O . VAL A 1 169 ? -12.437 -7.999 7.518 1.00 74.44 169 VAL A O 1
ATOM 1261 N N . VAL A 1 170 ? -10.309 -7.386 7.197 1.00 72.81 170 VAL A N 1
ATOM 1262 C CA . VAL A 1 170 ? -10.476 -6.050 7.790 1.00 72.81 170 VAL A CA 1
ATOM 1263 C C . VAL A 1 170 ? -11.341 -5.195 6.868 1.00 72.81 170 VAL A C 1
ATOM 1265 O O . VAL A 1 170 ? -10.988 -4.975 5.716 1.00 72.81 170 VAL A O 1
ATOM 1268 N N . LEU A 1 171 ? -12.468 -4.710 7.388 1.00 71.19 171 LEU A N 1
ATOM 1269 C CA . LEU A 1 171 ? -13.373 -3.805 6.684 1.00 71.19 171 LEU A CA 1
ATOM 1270 C C . LEU A 1 171 ? -12.956 -2.345 6.888 1.00 71.19 171 LEU A C 1
ATOM 1272 O O . LEU A 1 171 ? -12.948 -1.561 5.946 1.00 71.19 171 LEU A O 1
ATOM 1276 N N . LYS A 1 172 ? -12.637 -1.960 8.129 1.00 73.56 172 LYS A N 1
ATOM 1277 C CA . LYS A 1 172 ? -12.281 -0.580 8.471 1.00 73.56 172 LYS A CA 1
ATOM 1278 C C . LYS A 1 172 ? -11.499 -0.531 9.773 1.00 73.56 172 LYS A C 1
ATOM 1280 O O . LYS A 1 172 ? -11.809 -1.260 10.714 1.00 73.56 172 LYS A O 1
ATOM 1285 N N . THR A 1 173 ? -10.552 0.394 9.837 1.00 75.56 173 THR A N 1
ATOM 1286 C CA . THR A 1 173 ? -9.816 0.729 11.055 1.00 75.56 173 THR A CA 1
ATOM 1287 C C . THR A 1 173 ? -9.874 2.231 11.267 1.00 75.56 173 THR A C 1
ATOM 1289 O O . THR A 1 173 ? -9.564 2.993 10.351 1.00 75.56 173 THR A O 1
ATOM 1292 N N . VAL A 1 174 ? -10.257 2.663 12.465 1.00 76.81 174 VAL A N 1
ATOM 1293 C CA . VAL A 1 174 ? -10.309 4.077 12.846 1.00 76.81 174 VAL A CA 1
ATOM 1294 C C . VAL A 1 174 ? -9.483 4.284 14.104 1.00 76.81 174 VAL A C 1
ATOM 1296 O O . VAL A 1 174 ? -9.606 3.527 15.067 1.00 76.81 174 VAL A O 1
ATOM 1299 N N . SER A 1 175 ? -8.648 5.317 14.084 1.00 78.50 175 SER A N 1
ATOM 1300 C CA . SER A 1 175 ? -7.867 5.750 15.238 1.00 78.50 175 SER A CA 1
ATOM 1301 C C . SER A 1 175 ? -8.482 7.020 15.817 1.00 78.50 175 SER A C 1
ATOM 1303 O O . SER A 1 175 ? -8.749 7.969 15.082 1.00 78.50 175 SER A O 1
ATOM 1305 N N . TYR A 1 176 ? -8.683 7.030 17.128 1.00 79.38 176 TYR A N 1
ATOM 1306 C CA . TYR A 1 176 ? -9.150 8.164 17.906 1.00 79.38 176 TYR A CA 1
ATOM 1307 C C . TYR A 1 176 ? -8.062 8.611 18.873 1.00 79.38 176 TYR A C 1
ATOM 1309 O O . TYR A 1 176 ? -7.406 7.780 19.508 1.00 79.38 176 TYR A O 1
ATOM 1317 N N . LYS A 1 177 ? -7.915 9.924 19.045 1.00 78.50 177 LYS A N 1
ATOM 1318 C CA . LYS A 1 177 ? -7.156 10.473 20.172 1.00 78.50 177 LYS A CA 1
ATOM 1319 C C . LYS A 1 177 ? -8.078 10.531 21.388 1.00 78.50 177 LYS A C 1
ATOM 1321 O O . LYS A 1 177 ? -9.160 11.107 21.302 1.00 78.50 177 LYS A O 1
ATOM 1326 N N . VAL A 1 178 ? -7.668 9.917 22.494 1.00 78.12 178 VAL A N 1
ATOM 1327 C CA . VAL A 1 178 ? -8.372 9.988 23.778 1.00 78.12 178 VAL A CA 1
ATOM 1328 C C . VAL A 1 178 ? -7.788 11.138 24.586 1.00 78.12 178 VAL A C 1
ATOM 1330 O O . VAL A 1 178 ? -6.623 11.079 24.988 1.00 78.12 178 VAL A O 1
ATOM 1333 N N . SER A 1 179 ? -8.588 12.183 24.803 1.00 77.75 179 SER A N 1
ATOM 1334 C CA . SER A 1 179 ? -8.210 13.397 25.544 1.00 77.75 179 SER A CA 1
ATOM 1335 C C . SER A 1 179 ? -9.308 13.844 26.491 1.00 77.75 179 SER A C 1
ATOM 1337 O O . SER A 1 179 ? -10.494 13.747 26.095 1.00 77.75 179 SER A O 1
#

=== Feature glossary ===
Legend for the data blocks above and below:

— What the protein is —

The amino-acid sequence is the protein's primary structure: the linear order of residues from the N-terminus to the C-terminus, written in one-letter code. Everything else here — the 3D coordinates, the secondary structure, the domain annotations — is ultimately a consequence of this string.

Functional annotations link the protein to curated databases. InterPro entries identify conserved domains and families by matching the sequence against member-database signatures (Pfam, PROSITE, CDD, …). Gene Ontology (GO) terms describe molecular function, biological process, and cellular component in a controlled vocabulary. CATH places the structure in a hierarchical fold classification (Class/Architecture/Topology/Homologous-superfamily). The organism is the source species.

— Where its atoms are —

Atomic coordinates in PDBx/mmCIF format — the same representation the Protein Data Bank distributes. Each line of the _atom_site loop places one backbone atom in Cartesian space (units: ångströms, origin: arbitrary).

The six renders are orthographic views along the three Cartesian axes in both directions. Representation (cartoon, sticks, or surface) and color scheme (sequence-rainbow or by-chain) vary across proteins so the training set covers all the common visualization conventions.

— Local backbone conformation —

Eight-state secondary structure (DSSP): H is the canonical α-helix, G the tighter 3₁₀-helix, I the wider π-helix; E/B are β-structure, T and S are turns and bends, and '-' is everything else. DSSP derives these from the pattern of main-chain N–H···O=C hydrogen bonds, not from the sequence.

Three-state secondary structure (P-SEA) collapses the eight DSSP classes into helix (a), strand (b), and coil (c). P-SEA assigns these from Cα geometry alone — distances and angles — without requiring backbone oxygens, so it works on any Cα trace.

φ (phi) and ψ (psi) are the two rotatable backbone dihedrals per residue: φ is the C(i-1)–N–Cα–C torsion, ψ is the N–Cα–C–N(i+1) torsion, both in degrees on (−180°, 180°]. α-helical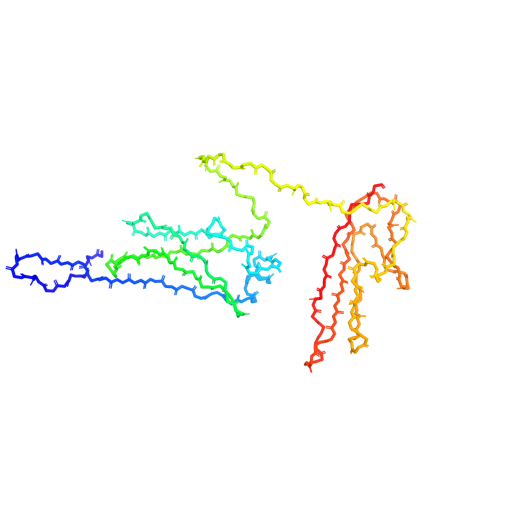 residues cluster near (−60°, −45°); β-strand residues near (−120°, +130°). A Ramachandran plot is simply a scatter of (φ, ψ) for every residue.

— Global shape and packing —

The geometric summary reports three shape descriptors. Rg (radius of gyration) measures how spread out the Cα atoms are about their centre of mass; compact globular proteins have small Rg, elongated or unfolded ones large. Cα contacts (<8 Å, |i−j|>4) count long-range residue pairs in spatial proximity — high for tightly packed folds, near zero for rods or random coil. The bounding-box extents give the protein's footprint along x, y, z in Å.

SASA measures how much of the protein is reachable by solvent. It is computed by rolling a water-sized probe over the atomic surface and summing the exposed area (Å²). Per-residue SASA distinguishes core (buried, low SASA) from surface (exposed, high SASA) residues; total SASA is a whole-molecule size measure.

Plot images: a contact map (which residues are close in 3D, as an N×N binary image), a Ramachandran scatter (backbone torsion angles, revealing secondary-structure composition at a glance), and — for AlphaFold structures — a PAE heatmap (pairwise prediction confidence).

— Structural neighborhood —

A 3Di character summarizes, for each residue, the relative orientation of the Cα frame of its nearest spatial neighbor. Because it encodes fold topology rather than chemistry, 3Di alignments detect remote structural similarity that sequence alignment misses.

The Foldseek neighbor list gives the closest experimentally determined structures in the PDB, ranked by structural alignment. TM-score near 1 means near-identical fold; near 0.3 means only rough topology match. This is how one finds what a novel AlphaFold prediction most resembles in the solved-structure universe.

— Confidence and disorder —

For AlphaFold models, the B-factor field carries pLDDT — the model's own estimate of local accuracy on a 0–100 scale. Regions with pLDDT<50 should be treated as essentially unmodeled; they often correspond to intrinsically disordered segments.

Crystallographic B-factors measure how much each atom's electron density is smeared out, in Å². They rise in mobile loops and surface residues and fall in the buried interior. In AlphaFold models this column is repurposed to hold pLDDT instead.

Predicted Aligned Error (PAE) is an AlphaFold confidence matrix: entry (i, j) is the expected error in the position of residue j, in ångströms, when the prediction is superimposed on the true structure at residue i. Low PAE within a block of residues means that block is internally rigid and well-predicted; high PAE between two blocks means their relative placement is uncertain even if each block individually is confident.